Protein AF-0000000084992844 (afdb_homodimer)

Secondary structure (DSSP, 8-state):
--HHHHHHHHH--B---B-SPPPPHHHHHHHHHHHHTS--GGG---EEEEEE--HHHHHHHHHHTTT-HHHHHSSEEEEEEE-HHHHHHHHHHHIIIIIHHHHHHHHHHHHHHHHHHTT-EEEEE--S-HHHHHHHHT--TT-EEEEEEEEE-BSS--SSPPP---HHHHEEE-/--HHHHHHHHH--B---B-SPPPPHHHHHHHHHHHHTS--GGG---EEEEEE--HHHHHHHHHHTTT-HHHHHSSEEEEEEE-HHHHHHHHHHHIIIIIHHHHHHHHHHHHHHHHHHTT-EEEEE--S-HHHHHHHHT--TT-EEEEEEEEE-BSS--SSPPP---HHHHEEE-

Sequence (348 aa):
MPTRVLEVIKKRCSVRQYKEDPVPRELIEQILEAARWAPSAGNLQPWFFYVITDAGRRRCLAAAAWGQKFVGEAPVLIVVCAEPQRSAQHYGERGRSLYCIQDTAAAIQNLLLAATAYGLGTCWVGAFDENQVRHCLGIPPERRPVAIVTLGYPQSWPEKRTSRRPLDEIVKFMMPTRVLEVIKKRCSVRQYKEDPVPRELIEQILEAARWAPSAGNLQPWFFYVITDAGRRRCLAAAAWGQKFVGEAPVLIVVCAEPQRSAQHYGERGRSLYCIQDTAAAIQNLLLAATAYGLGTCWVGAFDENQVRHCLGIPPERRPVAIVTLGYPQSWPEKRTSRRPLDEIVKFM

Radius of gyration: 19.11 Å; Cα contacts (8 Å, |Δi|>4): 729; chains: 2; bounding box: 40×56×45 Å

Nearest PDB structures (foldseek):
  3m5k-assembly1_B  TM=9.133E-01  e=1.197E-15  Parabacteroides distasonis ATCC 8503
  5hei-assembly3_E  TM=9.098E-01  e=6.129E-14  Priestia megaterium
  8uc3-assembly1_B  TM=8.909E-01  e=3.181E-14  Streptomyces noursei ATCC 11455
  3e10-assembly1_A  TM=8.702E-01  e=4.038E-14  Clostridium acetobutylicum
  3of4-assembly2_C-2  TM=8.817E-01  e=6.272E-13  Idiomarina loihiensis

Structure (mmCIF, N/CA/C/O backbone):
data_AF-0000000084992844-model_v1
#
loop_
_entity.id
_entity.type
_entity.pdbx_description
1 polymer Nitroreductase
#
loop_
_atom_site.group_PDB
_atom_site.id
_atom_site.type_symbol
_atom_site.label_atom_id
_atom_site.label_alt_id
_atom_site.label_comp_id
_atom_site.label_asym_id
_atom_site.label_entity_id
_atom_site.label_seq_id
_atom_site.pdbx_PDB_ins_code
_atom_site.Cartn_x
_atom_site.Cartn_y
_atom_site.Cartn_z
_atom_site.occupancy
_atom_site.B_iso_or_equiv
_atom_site.auth_seq_id
_atom_site.auth_comp_id
_atom_site.auth_asym_id
_atom_site.auth_atom_id
_atom_site.pdbx_PDB_model_num
ATOM 1 N N . MET A 1 1 ? -1.015 17.75 -16.156 1 42.25 1 MET A N 1
ATOM 2 C CA . MET A 1 1 ? -1.838 17.156 -15.109 1 42.25 1 MET A CA 1
ATOM 3 C C . MET A 1 1 ? -1.416 15.719 -14.844 1 42.25 1 MET A C 1
ATOM 5 O O . MET A 1 1 ? -1.016 15 -15.766 1 42.25 1 MET A O 1
ATOM 9 N N . PRO A 1 2 ? -0.872 15.336 -13.656 1 55.25 2 PRO A N 1
ATOM 10 C CA . PRO A 1 2 ? -0.318 14.016 -13.336 1 55.25 2 PRO A CA 1
ATOM 11 C C . PRO A 1 2 ? -1.273 12.875 -13.68 1 55.25 2 PRO A C 1
ATOM 13 O O . PRO A 1 2 ? -1.348 11.883 -12.945 1 55.25 2 PRO A O 1
ATOM 16 N N . THR A 1 3 ? -1.829 13.141 -14.773 1 62.09 3 THR A N 1
ATOM 17 C CA . THR A 1 3 ? -3.049 12.531 -15.289 1 62.09 3 THR A CA 1
ATOM 18 C C . THR A 1 3 ? -2.893 11.016 -15.398 1 62.09 3 THR A C 1
ATOM 20 O O . THR A 1 3 ? -3.785 10.266 -14.992 1 62.09 3 THR A O 1
ATOM 23 N N . ARG A 1 4 ? -1.638 10.57 -15.562 1 84.62 4 ARG A N 1
ATOM 24 C CA . ARG A 1 4 ? -1.615 9.148 -15.922 1 84.62 4 ARG A CA 1
ATOM 25 C C . ARG A 1 4 ? -1.637 8.273 -14.672 1 84.62 4 ARG A C 1
ATOM 27 O O . ARG A 1 4 ? -2.344 7.262 -14.633 1 84.62 4 ARG A O 1
ATOM 34 N N . VAL A 1 5 ? -1.063 8.805 -13.594 1 92.69 5 VAL A N 1
ATOM 35 C CA . VAL A 1 5 ? -1.026 7.98 -12.391 1 92.69 5 VAL A CA 1
ATOM 36 C C . VAL A 1 5 ? -2.426 7.887 -11.781 1 92.69 5 VAL A C 1
ATOM 38 O O . VAL A 1 5 ? -2.877 6.801 -11.414 1 92.69 5 VAL A O 1
ATOM 41 N N . LEU A 1 6 ? -3.125 8.984 -11.789 1 93.38 6 LEU A N 1
ATOM 42 C CA . LEU A 1 6 ? -4.473 9.031 -11.234 1 93.38 6 LEU A CA 1
ATOM 43 C C . LEU A 1 6 ? -5.426 8.164 -12.047 1 93.38 6 LEU A C 1
ATOM 45 O O . LEU A 1 6 ? -6.316 7.52 -11.492 1 93.38 6 LEU A O 1
ATOM 49 N N . GLU A 1 7 ? -5.215 8.188 -13.336 1 93.88 7 GLU A N 1
ATOM 50 C CA . GLU A 1 7 ? -6.035 7.359 -14.211 1 93.88 7 GLU A CA 1
ATOM 51 C C . GLU A 1 7 ? -5.82 5.875 -13.93 1 93.88 7 GLU A C 1
ATOM 53 O O . GLU A 1 7 ? -6.773 5.094 -13.906 1 93.88 7 GLU A O 1
ATOM 58 N N . VAL A 1 8 ? -4.578 5.484 -13.703 1 96.44 8 VAL A N 1
ATOM 59 C CA . VAL A 1 8 ? -4.258 4.086 -13.438 1 96.44 8 VAL A CA 1
ATOM 60 C C . VAL A 1 8 ? -4.816 3.682 -12.07 1 96.44 8 VAL A C 1
ATOM 62 O O . VAL A 1 8 ? -5.348 2.578 -11.914 1 96.44 8 VAL A O 1
ATOM 65 N N . ILE A 1 9 ? -4.715 4.578 -11.086 1 97 9 ILE A N 1
ATOM 66 C CA . ILE A 1 9 ? -5.25 4.316 -9.75 1 97 9 ILE A CA 1
ATOM 67 C C . ILE A 1 9 ? -6.758 4.086 -9.836 1 97 9 ILE A C 1
ATOM 69 O O . ILE A 1 9 ? -7.281 3.139 -9.25 1 97 9 ILE A O 1
ATOM 73 N N . LYS A 1 10 ? -7.426 4.859 -10.586 1 94.81 10 LYS A N 1
ATOM 74 C CA . LYS A 1 10 ? -8.875 4.738 -10.695 1 94.81 10 LYS A CA 1
ATOM 75 C C . LYS A 1 10 ? -9.266 3.531 -11.547 1 94.81 10 LYS A C 1
ATOM 77 O O . LYS A 1 10 ? -10.328 2.941 -11.352 1 94.81 10 LYS A O 1
ATOM 82 N N . LYS A 1 11 ? -8.422 3.201 -12.492 1 94.88 11 LYS A N 1
ATOM 83 C CA . LYS A 1 11 ? -8.695 2.078 -13.391 1 94.88 11 LYS A CA 1
ATOM 84 C C . LYS A 1 11 ? -8.469 0.746 -12.68 1 94.88 11 LYS A C 1
ATOM 86 O O . LYS A 1 11 ? -9.148 -0.24 -12.969 1 94.88 11 LYS A O 1
ATOM 91 N N . ARG A 1 12 ? -7.488 0.695 -11.781 1 97.25 12 ARG A N 1
ATOM 92 C CA . ARG A 1 12 ? -7.176 -0.547 -11.078 1 97.25 12 ARG A CA 1
ATOM 93 C C . ARG A 1 12 ? -8.406 -1.088 -10.352 1 97.25 12 ARG A C 1
ATOM 95 O O . ARG A 1 12 ? -9.047 -0.365 -9.586 1 97.25 12 ARG A O 1
ATOM 102 N N . CYS A 1 13 ? -8.797 -2.295 -10.617 1 97.88 13 CYS A N 1
ATOM 103 C CA . CYS A 1 13 ? -9.859 -3.025 -9.945 1 97.88 13 CYS A CA 1
ATOM 104 C C . CYS A 1 13 ? -9.539 -4.512 -9.867 1 97.88 13 CYS A C 1
ATOM 106 O O . CYS A 1 13 ? -8.617 -4.988 -10.531 1 97.88 13 CYS A O 1
ATOM 108 N N . SER A 1 14 ? -10.266 -5.18 -9.023 1 98.19 14 SER A N 1
ATOM 109 C CA .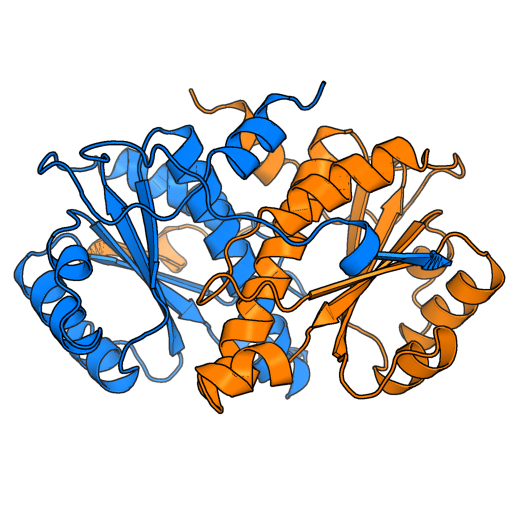 SER A 1 14 ? -10.055 -6.621 -8.914 1 98.19 14 SER A CA 1
ATOM 110 C C . SER A 1 14 ? -10.633 -7.359 -10.117 1 98.19 14 SER A C 1
ATOM 112 O O . SER A 1 14 ? -11.812 -7.195 -10.438 1 98.19 14 SER A O 1
ATOM 114 N N . VAL A 1 15 ? -9.773 -8.078 -10.797 1 98.12 15 VAL A N 1
ATOM 115 C CA . VAL A 1 15 ? -10.141 -8.93 -11.922 1 98.12 15 VAL A CA 1
ATOM 116 C C . VAL A 1 15 ? -10.102 -10.391 -11.492 1 98.12 15 VAL A C 1
ATOM 118 O O . VAL A 1 15 ? -9.125 -10.844 -10.898 1 98.12 15 VAL A O 1
ATOM 121 N N . ARG A 1 16 ? -11.148 -11.156 -11.852 1 97.75 16 ARG A N 1
ATOM 122 C CA . ARG A 1 16 ? -11.211 -12.531 -11.367 1 97.75 16 ARG A CA 1
ATOM 123 C C . ARG A 1 16 ? -11.516 -13.5 -12.508 1 97.75 16 ARG A C 1
ATOM 125 O O . ARG A 1 16 ? -11.93 -14.633 -12.273 1 97.75 16 ARG A O 1
ATOM 132 N N . GLN A 1 17 ? -11.453 -12.977 -13.695 1 98 17 GLN A N 1
ATOM 133 C CA . GLN A 1 17 ? -11.531 -13.773 -14.914 1 98 17 GLN A CA 1
ATOM 134 C C . GLN A 1 17 ? -10.383 -13.438 -15.867 1 98 17 GLN A C 1
ATOM 136 O O . GLN A 1 17 ? -10.195 -12.281 -16.234 1 98 17 GLN A O 1
ATOM 141 N N . TYR A 1 18 ? -9.68 -14.484 -16.328 1 98.25 18 TYR A N 1
ATOM 142 C CA . TYR A 1 18 ? -8.461 -14.258 -17.094 1 98.25 18 TYR A CA 1
ATOM 143 C C . TYR A 1 18 ? -8.484 -15.031 -18.406 1 98.25 18 TYR A C 1
ATOM 145 O O . TYR A 1 18 ? -9.094 -16.094 -18.5 1 98.25 18 TYR A O 1
ATOM 153 N N . LYS A 1 19 ? -7.84 -14.398 -19.375 1 97.88 19 LYS A N 1
ATOM 154 C CA . LYS A 1 19 ? -7.508 -15.156 -20.578 1 97.88 19 LYS A CA 1
ATOM 155 C C . LYS A 1 19 ? -6.449 -16.219 -20.281 1 97.88 19 LYS A C 1
ATOM 157 O O . LYS A 1 19 ? -5.742 -16.141 -19.281 1 97.88 19 LYS A O 1
ATOM 162 N N . GLU A 1 20 ? -6.305 -17.156 -21.188 1 94.94 20 GLU A N 1
ATOM 163 C CA . GLU A 1 20 ? -5.355 -18.25 -21.016 1 94.94 20 GLU A CA 1
ATOM 164 C C . GLU A 1 20 ? -3.951 -17.844 -21.438 1 94.94 20 GLU A C 1
ATOM 166 O O . GLU A 1 20 ? -2.977 -18.531 -21.125 1 94.94 20 GLU A O 1
ATOM 171 N N . ASP A 1 21 ? -3.805 -16.781 -22.062 1 96.75 21 ASP A N 1
ATOM 172 C CA . ASP A 1 21 ? -2.521 -16.328 -22.578 1 96.75 21 ASP A CA 1
ATOM 173 C C . ASP A 1 21 ? -1.481 -16.219 -21.469 1 96.75 21 ASP A C 1
ATOM 175 O O . ASP A 1 21 ? -1.757 -15.672 -20.406 1 96.75 21 ASP A O 1
ATOM 179 N N . PRO A 1 22 ? -0.332 -16.828 -21.766 1 97.25 22 PRO A N 1
ATOM 180 C CA . PRO A 1 22 ? 0.726 -16.672 -20.766 1 97.25 22 PRO A CA 1
ATOM 181 C C . PRO A 1 22 ? 1.204 -15.227 -20.641 1 97.25 22 PRO A C 1
ATOM 183 O O . PRO A 1 22 ? 1.062 -14.445 -21.578 1 97.25 22 PRO A O 1
ATOM 186 N N . VAL A 1 23 ? 1.697 -14.906 -19.516 1 98.56 23 VAL A N 1
ATOM 187 C CA . VAL A 1 23 ? 2.332 -13.609 -19.312 1 98.56 23 VAL A CA 1
ATOM 188 C C . VAL A 1 23 ? 3.846 -13.742 -19.438 1 98.56 23 VAL A C 1
ATOM 190 O O . VAL A 1 23 ? 4.465 -14.555 -18.734 1 98.56 23 VAL A O 1
ATOM 193 N N . PRO A 1 24 ? 4.484 -12.977 -20.281 1 98.25 24 PRO A N 1
ATOM 194 C CA . PRO A 1 24 ? 5.938 -13.07 -20.438 1 98.25 24 PRO A CA 1
ATOM 195 C C . PRO A 1 24 ? 6.684 -12.773 -19.125 1 98.25 24 PRO A C 1
ATOM 197 O O . PRO A 1 24 ? 6.305 -11.859 -18.391 1 98.25 24 PRO A O 1
ATOM 200 N N . ARG A 1 25 ? 7.734 -13.562 -18.906 1 98.12 25 ARG A N 1
ATOM 201 C CA . ARG A 1 25 ? 8.523 -13.398 -17.688 1 98.12 25 ARG A CA 1
ATOM 202 C C . ARG A 1 25 ? 9.062 -11.977 -17.562 1 98.12 25 ARG A C 1
ATOM 204 O O . ARG A 1 25 ? 9.078 -11.406 -16.484 1 98.12 25 ARG A O 1
ATOM 211 N N . GLU A 1 26 ? 9.523 -11.406 -18.672 1 97.81 26 GLU A N 1
ATOM 212 C CA . GLU A 1 26 ? 10.078 -10.055 -18.672 1 97.81 26 GLU A CA 1
ATOM 213 C C . GLU A 1 26 ? 9.047 -9.047 -18.172 1 97.81 26 GLU A C 1
ATOM 215 O O . GLU A 1 26 ? 9.398 -8.086 -17.469 1 97.81 26 GLU A O 1
ATOM 220 N N . LEU A 1 27 ? 7.82 -9.242 -18.594 1 97.69 27 LEU A N 1
ATOM 221 C CA . LEU A 1 27 ? 6.746 -8.359 -18.141 1 97.69 27 LEU A CA 1
ATOM 222 C C . LEU A 1 27 ? 6.5 -8.516 -16.641 1 97.69 27 LEU A C 1
ATOM 224 O O . LEU A 1 27 ? 6.312 -7.52 -15.945 1 97.69 27 LEU A O 1
ATOM 228 N N . ILE A 1 28 ? 6.531 -9.734 -16.125 1 98.75 28 ILE A N 1
ATOM 229 C CA . ILE A 1 28 ? 6.387 -9.992 -14.703 1 98.75 28 ILE A CA 1
ATOM 230 C C . ILE A 1 28 ? 7.516 -9.305 -13.938 1 98.75 28 ILE A C 1
ATOM 232 O O . ILE A 1 28 ? 7.281 -8.688 -12.898 1 98.75 28 ILE A O 1
ATOM 236 N N . GLU A 1 29 ? 8.688 -9.359 -14.469 1 98.5 29 GLU A N 1
ATOM 237 C CA . GLU A 1 29 ? 9.844 -8.742 -13.82 1 98.5 29 GLU A CA 1
ATOM 238 C C . GLU A 1 29 ? 9.711 -7.223 -13.773 1 98.5 29 GLU A C 1
ATOM 240 O O . GLU A 1 29 ? 10.117 -6.586 -12.805 1 98.5 29 GLU A O 1
ATOM 245 N N . GLN A 1 30 ? 9.188 -6.629 -14.828 1 97.31 30 GLN A N 1
ATOM 246 C CA . GLN A 1 30 ? 8.938 -5.191 -14.828 1 97.31 30 GLN A CA 1
ATOM 247 C C . GLN A 1 30 ? 7.93 -4.805 -13.75 1 97.31 30 GLN A C 1
ATOM 249 O O . GLN A 1 30 ? 8.078 -3.773 -13.094 1 97.31 30 GLN A O 1
ATOM 254 N N . ILE A 1 31 ? 6.949 -5.621 -13.57 1 98.44 31 ILE A N 1
ATOM 255 C CA . ILE A 1 31 ? 5.926 -5.387 -12.555 1 98.44 31 ILE A CA 1
ATOM 256 C C . ILE A 1 31 ? 6.543 -5.512 -11.164 1 98.44 31 ILE A C 1
ATOM 258 O O . ILE A 1 31 ? 6.281 -4.688 -10.281 1 98.44 31 ILE A O 1
ATOM 262 N N . LEU A 1 32 ? 7.422 -6.5 -10.977 1 98.81 32 LEU A N 1
ATOM 263 C CA . LEU A 1 32 ? 8.086 -6.703 -9.695 1 98.81 32 LEU A CA 1
ATOM 264 C C . LEU A 1 32 ? 9.109 -5.598 -9.43 1 98.81 32 LEU A C 1
ATOM 266 O O . LEU A 1 32 ? 9.367 -5.254 -8.281 1 98.81 32 LEU A O 1
ATOM 270 N N . GLU A 1 33 ? 9.672 -5.043 -10.5 1 98.25 33 GLU A N 1
ATOM 271 C CA . GLU A 1 33 ? 10.523 -3.869 -10.359 1 98.25 33 GLU A CA 1
ATOM 272 C C . GLU A 1 33 ? 9.766 -2.709 -9.719 1 98.25 33 GLU A C 1
ATOM 274 O O . GLU A 1 33 ? 10.289 -2.021 -8.844 1 98.25 33 GLU A O 1
ATOM 279 N N . ALA A 1 34 ? 8.57 -2.512 -10.141 1 98.31 34 ALA A N 1
ATOM 280 C CA . ALA A 1 34 ? 7.73 -1.479 -9.539 1 98.31 34 ALA A CA 1
ATOM 281 C C . ALA A 1 34 ? 7.484 -1.769 -8.062 1 98.31 34 ALA A C 1
ATOM 283 O O . ALA A 1 34 ? 7.543 -0.863 -7.223 1 98.31 34 ALA A O 1
ATOM 284 N N . ALA A 1 35 ? 7.242 -3.027 -7.715 1 98.88 35 ALA A N 1
ATOM 285 C CA . ALA A 1 35 ? 6.988 -3.426 -6.332 1 98.88 35 ALA A CA 1
ATOM 286 C C . ALA A 1 35 ? 8.188 -3.109 -5.441 1 98.88 35 ALA A C 1
ATOM 288 O O . ALA A 1 35 ? 8.023 -2.58 -4.34 1 98.88 35 ALA A O 1
ATOM 289 N N . ARG A 1 36 ? 9.367 -3.381 -5.91 1 98.19 36 ARG A N 1
ATOM 290 C CA . ARG A 1 36 ? 10.539 -3.299 -5.043 1 98.19 36 ARG A CA 1
ATOM 291 C C . ARG A 1 36 ? 10.914 -1.846 -4.77 1 98.19 36 ARG A C 1
ATOM 293 O O . ARG A 1 36 ? 11.719 -1.565 -3.883 1 98.19 36 ARG A O 1
ATOM 300 N N . TRP A 1 37 ? 10.32 -0.876 -5.527 1 98.38 37 TRP A N 1
ATOM 301 C CA . TRP A 1 37 ? 10.609 0.541 -5.324 1 98.38 37 TRP A CA 1
ATOM 302 C C . TRP A 1 37 ? 9.656 1.148 -4.301 1 98.38 37 TRP A C 1
ATOM 304 O O . TRP A 1 37 ? 9.656 2.361 -4.082 1 98.38 37 TRP A O 1
ATOM 314 N N . ALA A 1 38 ? 8.852 0.316 -3.65 1 98.81 38 ALA A N 1
ATOM 315 C CA . ALA A 1 38 ? 7.977 0.798 -2.582 1 98.81 38 ALA A CA 1
ATOM 316 C C . ALA A 1 38 ? 8.789 1.354 -1.419 1 98.81 38 ALA A C 1
ATOM 318 O O . ALA A 1 38 ? 9.945 0.963 -1.216 1 98.81 38 ALA A O 1
ATOM 319 N N . PRO A 1 39 ? 8.242 2.35 -0.696 1 98.75 39 PRO A N 1
ATOM 320 C CA . PRO A 1 39 ? 8.883 2.754 0.555 1 98.75 39 PRO A CA 1
ATOM 321 C C . PRO A 1 39 ? 8.898 1.641 1.6 1 98.75 39 PRO A C 1
ATOM 323 O O . PRO A 1 39 ? 8.055 0.745 1.565 1 98.75 39 PRO A O 1
ATOM 326 N N . SER A 1 40 ? 9.859 1.677 2.43 1 98.81 40 SER A N 1
ATOM 327 C CA . SER A 1 40 ? 9.93 0.79 3.588 1 98.81 40 SER A CA 1
ATOM 328 C C . SER A 1 40 ? 10.641 1.464 4.758 1 98.81 40 SER A C 1
ATOM 330 O O . SER A 1 40 ? 11.578 2.24 4.555 1 98.81 40 SER A O 1
ATOM 332 N N . ALA A 1 41 ? 10.109 1.197 5.961 1 98.81 41 ALA A N 1
ATOM 333 C CA . ALA A 1 41 ? 10.75 1.736 7.16 1 98.81 41 ALA A CA 1
ATOM 334 C C . ALA A 1 41 ? 12.219 1.345 7.227 1 98.81 41 ALA A C 1
ATOM 336 O O . ALA A 1 41 ? 12.555 0.16 7.168 1 98.81 41 ALA A O 1
ATOM 337 N N . GLY A 1 42 ? 13.07 2.434 7.289 1 98.06 42 GLY A N 1
ATOM 338 C CA . GLY A 1 42 ? 14.5 2.17 7.375 1 98.06 42 GLY A CA 1
ATOM 339 C C . GLY A 1 42 ? 15.07 1.565 6.105 1 98.06 42 GLY A C 1
ATOM 340 O O . GLY A 1 42 ? 16.172 1.021 6.113 1 98.06 42 GLY A O 1
ATOM 341 N N . ASN A 1 43 ? 14.305 1.611 5.027 1 98.19 43 ASN A N 1
ATOM 342 C CA . ASN A 1 43 ? 14.68 0.982 3.768 1 98.19 43 ASN A CA 1
ATOM 343 C C . ASN A 1 43 ? 15.039 -0.49 3.957 1 98.19 43 ASN A C 1
ATOM 345 O O . ASN A 1 43 ? 15.945 -1.005 3.301 1 98.19 43 ASN A O 1
ATOM 349 N N . LEU A 1 44 ? 14.258 -1.162 4.832 1 98.69 44 LEU A N 1
ATOM 350 C CA . LEU A 1 44 ? 14.562 -2.549 5.168 1 98.69 44 LEU A CA 1
ATOM 351 C C . LEU A 1 44 ? 14.008 -3.5 4.113 1 98.69 44 LEU A C 1
ATOM 353 O O . LEU A 1 44 ? 14.43 -4.656 4.031 1 98.69 44 LEU A O 1
ATOM 357 N N . GLN A 1 45 ? 13.031 -3.07 3.355 1 98.81 45 GLN A N 1
ATOM 358 C CA . GLN A 1 45 ? 12.508 -3.828 2.227 1 98.81 45 GLN A CA 1
ATOM 359 C C . GLN A 1 45 ? 12.156 -5.254 2.637 1 98.81 45 GLN A C 1
ATOM 361 O O . GLN A 1 45 ? 12.633 -6.219 2.031 1 98.81 45 GLN A O 1
ATOM 366 N N . PRO A 1 46 ? 11.188 -5.336 3.674 1 98.88 46 PRO A N 1
ATOM 367 C CA . PRO A 1 46 ? 10.891 -6.641 4.277 1 98.88 46 PRO A CA 1
ATOM 368 C C . PRO A 1 46 ? 9.875 -7.445 3.475 1 98.88 46 PRO A C 1
ATOM 370 O O . PRO A 1 46 ? 8.828 -7.832 4.008 1 98.88 46 PRO A O 1
ATOM 373 N N . TRP A 1 47 ? 10.188 -7.809 2.273 1 98.94 47 TRP A N 1
ATOM 374 C CA . TRP A 1 47 ? 9.258 -8.539 1.416 1 98.94 47 TRP A CA 1
ATOM 375 C C . TRP A 1 47 ? 9.992 -9.594 0.599 1 98.94 47 TRP A C 1
ATOM 377 O O . TRP A 1 47 ? 11.211 -9.516 0.416 1 98.94 47 TRP A O 1
ATOM 387 N N . PHE A 1 48 ? 9.312 -10.602 0.209 1 98.94 48 PHE A N 1
ATOM 388 C CA . PHE A 1 48 ? 9.734 -11.641 -0.723 1 98.94 48 PHE A CA 1
ATOM 389 C C . PHE A 1 48 ? 8.57 -12.07 -1.608 1 98.94 48 PHE A C 1
ATOM 391 O O . PHE A 1 48 ? 7.43 -12.172 -1.145 1 98.94 48 PHE A O 1
ATOM 398 N N . PHE A 1 49 ? 8.859 -12.328 -2.916 1 99 49 PHE A N 1
ATOM 399 C CA . PHE A 1 49 ? 7.824 -12.656 -3.889 1 99 49 PHE A CA 1
ATOM 400 C C . PHE A 1 49 ? 8.062 -14.039 -4.484 1 99 49 PHE A C 1
ATOM 402 O O . PHE A 1 49 ? 9.109 -14.297 -5.074 1 99 49 PHE A O 1
ATOM 409 N N . TYR A 1 50 ? 7.137 -14.922 -4.34 1 98.94 50 TYR A N 1
ATOM 410 C CA . TYR A 1 50 ? 7.109 -16.172 -5.094 1 98.94 50 TYR A CA 1
ATOM 411 C C . TYR A 1 50 ? 6.207 -16.047 -6.316 1 98.94 50 TYR A C 1
ATOM 413 O O . TYR A 1 50 ? 5.012 -15.773 -6.191 1 98.94 50 TYR A O 1
ATOM 421 N N . VAL A 1 51 ? 6.77 -16.266 -7.461 1 98.94 51 VAL A N 1
ATOM 422 C CA . VAL A 1 51 ? 6.016 -16.188 -8.711 1 98.94 51 VAL A CA 1
ATOM 423 C C . VAL A 1 51 ? 5.715 -17.594 -9.211 1 98.94 51 VAL A C 1
ATOM 425 O O . VAL A 1 51 ? 6.633 -18.359 -9.547 1 98.94 51 VAL A O 1
ATOM 428 N N . ILE A 1 52 ? 4.449 -17.938 -9.297 1 98.88 52 ILE A N 1
ATOM 429 C CA . ILE A 1 52 ? 4.047 -19.312 -9.594 1 98.88 52 ILE A CA 1
ATOM 430 C C . ILE A 1 52 ? 3.375 -19.359 -10.961 1 98.88 52 ILE A C 1
ATOM 432 O O . ILE A 1 52 ? 2.342 -18.719 -11.18 1 98.88 52 ILE A O 1
ATOM 436 N N . THR A 1 53 ? 3.928 -20.156 -11.883 1 98.12 53 THR A N 1
ATOM 437 C CA . THR A 1 53 ? 3.316 -20.391 -13.188 1 98.12 53 THR A CA 1
ATOM 438 C C . THR A 1 53 ? 3.035 -21.875 -13.383 1 98.12 53 THR A C 1
ATOM 440 O O . THR A 1 53 ? 2.291 -22.266 -14.289 1 98.12 53 THR A O 1
ATOM 443 N N . ASP A 1 54 ? 3.59 -22.672 -12.492 1 97.44 54 ASP A N 1
ATOM 444 C CA . ASP A 1 54 ? 3.373 -24.109 -12.547 1 97.44 54 ASP A CA 1
ATOM 445 C C . ASP A 1 54 ? 1.924 -24.453 -12.219 1 97.44 54 ASP A C 1
ATOM 447 O O . ASP A 1 54 ? 1.401 -24.047 -11.18 1 97.44 54 ASP A O 1
ATOM 451 N N . ALA A 1 55 ? 1.274 -25.281 -13.031 1 96.94 55 ALA A N 1
ATOM 452 C CA . ALA A 1 55 ? -0.147 -25.594 -12.891 1 96.94 55 ALA A CA 1
ATOM 453 C C . ALA A 1 55 ? -0.427 -26.328 -11.586 1 96.94 55 ALA A C 1
ATOM 455 O O . ALA A 1 55 ? -1.448 -26.078 -10.938 1 96.94 55 ALA A O 1
ATOM 456 N N 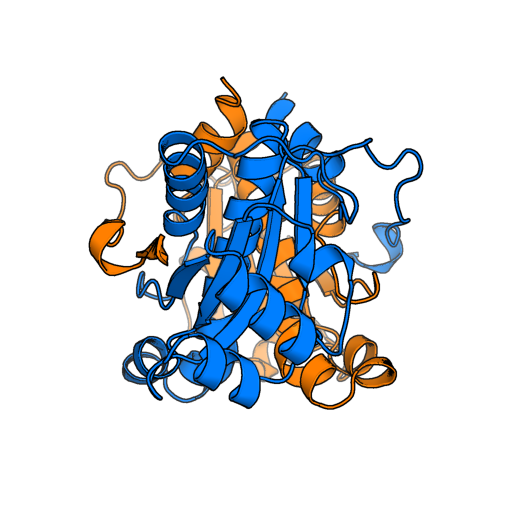. GLY A 1 56 ? 0.39 -27.266 -11.227 1 97.94 56 GLY A N 1
ATOM 457 C CA . GLY A 1 56 ? 0.203 -28 -9.984 1 97.94 56 GLY A CA 1
ATOM 458 C C . GLY A 1 56 ? 0.244 -27.125 -8.75 1 97.94 56 GLY A C 1
ATOM 459 O O . GLY A 1 56 ? -0.595 -27.266 -7.859 1 97.94 56 GLY A O 1
ATOM 460 N N . ARG A 1 57 ? 1.203 -26.25 -8.656 1 98.44 57 ARG A N 1
ATOM 461 C CA . ARG A 1 57 ? 1.319 -25.328 -7.523 1 98.44 57 ARG A CA 1
ATOM 462 C C . ARG A 1 57 ? 0.164 -24.328 -7.504 1 98.44 57 ARG A C 1
ATOM 464 O O . ARG A 1 57 ? -0.317 -23.953 -6.434 1 98.44 57 ARG A O 1
ATOM 471 N N . ARG A 1 58 ? -0.242 -23.922 -8.664 1 98.44 58 ARG A N 1
ATOM 472 C CA . ARG A 1 58 ? -1.393 -23.016 -8.727 1 98.44 58 ARG A CA 1
ATOM 473 C C . ARG A 1 58 ? -2.641 -23.703 -8.164 1 98.44 58 ARG A C 1
ATOM 475 O O . ARG A 1 58 ? -3.422 -23.062 -7.445 1 98.44 58 ARG A O 1
ATOM 482 N N . ARG A 1 59 ? -2.848 -24.953 -8.484 1 98.25 59 ARG A N 1
ATOM 483 C CA . ARG A 1 59 ? -3.984 -25.703 -7.953 1 98.25 59 ARG A CA 1
ATOM 484 C C . ARG A 1 59 ? -3.885 -25.844 -6.438 1 98.25 59 ARG A C 1
ATOM 486 O O . ARG A 1 59 ? -4.891 -25.719 -5.73 1 98.25 59 ARG A O 1
ATOM 493 N N . CYS A 1 60 ? -2.693 -26.156 -5.977 1 98.69 60 CYS A N 1
ATOM 494 C CA . CYS A 1 60 ? -2.459 -26.25 -4.543 1 98.69 60 CYS A CA 1
ATOM 495 C C . CYS A 1 60 ? -2.809 -24.953 -3.842 1 98.69 60 CYS A C 1
ATOM 497 O O . CYS A 1 60 ? -3.465 -24.953 -2.799 1 98.69 60 CYS A O 1
ATOM 499 N N . LEU A 1 61 ? -2.424 -23.844 -4.441 1 98.88 61 LEU A N 1
ATOM 500 C CA . LEU A 1 61 ? -2.684 -22.531 -3.857 1 98.88 61 LEU A CA 1
ATOM 501 C C . LEU A 1 61 ? -4.172 -22.188 -3.904 1 98.88 61 LEU A C 1
ATOM 503 O O . LEU A 1 61 ? -4.695 -21.547 -2.998 1 98.88 61 LEU A O 1
ATOM 507 N N . ALA A 1 62 ? -4.816 -22.594 -4.996 1 98.81 62 ALA A N 1
ATOM 508 C CA . ALA A 1 62 ? -6.262 -22.406 -5.055 1 98.81 62 ALA A CA 1
ATOM 509 C C . ALA A 1 62 ? -6.961 -23.125 -3.908 1 98.81 62 ALA A C 1
ATOM 511 O O . ALA A 1 62 ? -7.887 -22.578 -3.301 1 98.81 62 ALA A O 1
ATOM 512 N N . ALA A 1 63 ? -6.547 -24.328 -3.627 1 98.75 63 ALA A N 1
ATOM 513 C CA . ALA A 1 63 ? -7.09 -25.078 -2.496 1 98.75 63 ALA A CA 1
ATOM 514 C C . ALA A 1 63 ? -6.793 -24.375 -1.177 1 98.75 63 ALA A C 1
ATOM 516 O O . ALA A 1 63 ? -7.66 -24.281 -0.305 1 98.75 63 ALA A O 1
ATOM 517 N N . ALA A 1 64 ? -5.574 -23.844 -1.045 1 98.81 64 ALA A N 1
ATOM 518 C CA . ALA A 1 64 ? -5.176 -23.109 0.155 1 98.81 64 ALA A CA 1
ATOM 519 C C . ALA A 1 64 ? -6.004 -21.844 0.324 1 98.81 64 ALA A C 1
ATOM 521 O O . ALA A 1 64 ? -6.184 -21.359 1.442 1 98.81 64 ALA A O 1
ATOM 522 N N . ALA A 1 65 ? -6.434 -21.281 -0.831 1 98.69 65 ALA A N 1
ATOM 523 C CA . ALA A 1 65 ? -7.277 -20.094 -0.825 1 98.69 65 ALA A CA 1
ATOM 524 C C . ALA A 1 65 ? -8.758 -20.469 -0.735 1 98.69 65 ALA A C 1
ATOM 526 O O . ALA A 1 65 ? -9.602 -19.844 -1.379 1 98.69 65 ALA A O 1
ATOM 527 N N . TRP A 1 66 ? -9.047 -21.516 -0.054 1 97.94 66 TRP A N 1
ATOM 528 C CA . TRP A 1 66 ? -10.391 -21.969 0.279 1 97.94 66 TRP A CA 1
ATOM 529 C C . TRP A 1 66 ? -11.172 -22.328 -0.981 1 97.94 66 TRP A C 1
ATOM 531 O O . TRP A 1 66 ? -12.375 -22.047 -1.07 1 97.94 66 TRP A O 1
ATOM 541 N N . GLY A 1 67 ? -10.5 -22.656 -2.002 1 96.81 67 GLY A N 1
ATOM 542 C CA . GLY A 1 67 ? -11.148 -23.188 -3.193 1 96.81 67 GLY A CA 1
ATOM 543 C C . GLY A 1 67 ? -11.625 -22.109 -4.141 1 96.81 67 GLY A C 1
ATOM 544 O O . GLY A 1 67 ? -12.445 -22.359 -5.023 1 96.81 67 GLY A O 1
ATOM 545 N N . GLN A 1 68 ? -11.211 -20.891 -3.959 1 97.06 68 GLN A N 1
ATOM 546 C CA . GLN A 1 68 ? -11.547 -19.844 -4.91 1 97.06 68 GLN A CA 1
ATOM 547 C C . GLN A 1 68 ? -11.039 -20.188 -6.309 1 97.06 68 GLN A C 1
ATOM 549 O O . GLN A 1 68 ? -9.836 -20.125 -6.574 1 97.06 68 GLN A O 1
ATOM 554 N N . LYS A 1 69 ? -11.898 -20.438 -7.23 1 95.62 69 LYS A N 1
ATOM 555 C CA . LYS A 1 69 ? -11.578 -21.016 -8.531 1 95.62 69 LYS A CA 1
ATOM 556 C C . LYS A 1 69 ? -10.703 -20.094 -9.359 1 95.62 69 LYS A C 1
ATOM 558 O O . LYS A 1 69 ? -9.797 -20.547 -10.062 1 95.62 69 LYS A O 1
ATOM 563 N N . PHE A 1 70 ? -11 -18.797 -9.273 1 96.25 70 PHE A N 1
ATOM 564 C CA . PHE A 1 70 ? -10.289 -17.859 -10.148 1 96.25 70 PHE A CA 1
ATOM 565 C C . PHE A 1 70 ? -8.812 -17.781 -9.781 1 96.25 70 PHE A C 1
ATOM 567 O O . PHE A 1 70 ? -7.98 -17.422 -10.609 1 96.25 70 PHE A O 1
ATOM 574 N N . VAL A 1 71 ? -8.438 -18.172 -8.477 1 98.38 71 VAL A N 1
ATOM 575 C CA . VAL A 1 71 ? -7.039 -18.188 -8.055 1 98.38 71 VAL A CA 1
ATOM 576 C C . VAL A 1 71 ? -6.277 -19.234 -8.875 1 98.38 71 VAL A C 1
ATOM 578 O O . VAL A 1 71 ? -5.18 -18.953 -9.367 1 98.38 71 VAL A O 1
ATOM 581 N N . GLY A 1 72 ? -6.883 -20.344 -9.102 1 96.5 72 GLY A N 1
ATOM 582 C CA . GLY A 1 72 ? -6.242 -21.391 -9.875 1 96.5 72 GLY A CA 1
ATOM 583 C C . GLY A 1 72 ? -6.297 -21.156 -11.367 1 96.5 72 GLY A C 1
ATOM 584 O O . GLY A 1 72 ? -5.52 -21.734 -12.133 1 96.5 72 GLY A O 1
ATOM 585 N N . GLU A 1 73 ? -7.16 -20.297 -11.844 1 96.81 73 GLU A N 1
ATOM 586 C CA . GLU A 1 73 ? -7.383 -20.031 -13.266 1 96.81 73 GLU A CA 1
ATOM 587 C C . GLU A 1 73 ? -6.465 -18.938 -13.773 1 96.81 73 GLU A C 1
ATOM 589 O O . GLU A 1 73 ? -6.238 -18.812 -14.984 1 96.81 73 GLU A O 1
ATOM 594 N N . ALA A 1 74 ? -5.977 -18.125 -12.867 1 98.38 74 ALA A N 1
ATOM 595 C CA . ALA A 1 74 ? -5.016 -17.109 -13.281 1 98.38 74 ALA A CA 1
ATOM 596 C C . ALA A 1 74 ? -3.713 -17.75 -13.758 1 98.38 74 ALA A C 1
ATOM 598 O O . ALA A 1 74 ? -3.209 -18.688 -13.141 1 98.38 74 ALA A O 1
ATOM 599 N N . PRO A 1 75 ? -3.164 -17.266 -14.875 1 98.56 75 PRO A N 1
ATOM 600 C CA . PRO A 1 75 ? -1.935 -17.875 -15.391 1 98.56 75 PRO A CA 1
ATOM 601 C C . PRO A 1 75 ? -0.733 -17.641 -14.484 1 98.56 75 PRO A C 1
ATOM 603 O O . PRO A 1 75 ? 0.252 -18.375 -14.547 1 98.56 75 PRO A O 1
ATOM 606 N N . VAL A 1 76 ? -0.706 -16.562 -13.672 1 98.88 76 VAL A N 1
ATOM 607 C CA . VAL A 1 76 ? 0.376 -16.25 -12.742 1 98.88 76 VAL A CA 1
ATOM 608 C C . VAL A 1 76 ? -0.198 -15.961 -11.359 1 98.88 76 VAL A C 1
ATOM 610 O O . VAL A 1 76 ? -1.204 -15.258 -11.234 1 98.88 76 VAL A O 1
ATOM 613 N N . LEU A 1 77 ? 0.332 -16.594 -10.352 1 98.94 77 LEU A N 1
ATOM 614 C CA . LEU A 1 77 ? 0.121 -16.188 -8.969 1 98.94 77 LEU A CA 1
ATOM 615 C C . LEU A 1 77 ? 1.399 -15.617 -8.367 1 98.94 77 LEU A C 1
ATOM 617 O O . LEU A 1 77 ? 2.492 -16.141 -8.609 1 98.94 77 LEU A O 1
ATOM 621 N N . ILE A 1 78 ? 1.28 -14.547 -7.691 1 99 78 ILE A N 1
ATOM 622 C CA . ILE A 1 78 ? 2.385 -14 -6.91 1 99 78 ILE A CA 1
ATOM 623 C C . ILE A 1 78 ? 2.045 -14.055 -5.422 1 99 78 ILE A C 1
ATOM 625 O O . ILE A 1 78 ? 1.143 -13.359 -4.957 1 99 78 ILE A O 1
ATOM 629 N N . VAL A 1 79 ? 2.693 -14.93 -4.707 1 99 79 VAL A N 1
ATOM 630 C CA . VAL A 1 79 ? 2.561 -14.969 -3.256 1 99 79 VAL A CA 1
ATOM 631 C C . VAL A 1 79 ? 3.537 -13.977 -2.621 1 99 79 VAL A C 1
ATOM 633 O O . VAL A 1 79 ? 4.75 -14.102 -2.787 1 99 79 VAL A O 1
ATOM 636 N N . VAL A 1 80 ? 2.998 -13.047 -1.938 1 99 80 VAL A N 1
ATOM 637 C CA . VAL A 1 80 ? 3.807 -12.023 -1.288 1 99 80 VAL A CA 1
ATOM 638 C C . VAL A 1 80 ? 4.02 -12.383 0.18 1 99 80 VAL A C 1
ATOM 640 O O . VAL A 1 80 ? 3.055 -12.609 0.917 1 99 80 VAL A O 1
ATOM 643 N N . CYS A 1 81 ? 5.246 -12.43 0.554 1 98.94 81 CYS A N 1
ATOM 644 C CA . CYS A 1 81 ? 5.598 -12.734 1.937 1 98.94 81 CYS A CA 1
ATOM 645 C C . CYS A 1 81 ? 6.215 -11.516 2.619 1 98.94 81 CYS A C 1
ATOM 647 O O . CYS A 1 81 ? 6.984 -10.773 2.002 1 98.94 81 CYS A O 1
ATOM 649 N N . ALA A 1 82 ? 5.805 -11.305 3.834 1 98.94 82 ALA A N 1
ATOM 650 C CA . ALA A 1 82 ? 6.488 -10.375 4.727 1 98.94 82 ALA A CA 1
ATOM 651 C C . ALA A 1 82 ? 7.633 -11.062 5.465 1 98.94 82 ALA A C 1
ATOM 653 O O . ALA A 1 82 ? 7.637 -12.281 5.617 1 98.94 82 ALA A O 1
ATOM 654 N N . GLU A 1 83 ? 8.594 -10.289 5.801 1 98.81 83 GLU A N 1
ATOM 655 C CA . GLU A 1 83 ? 9.711 -10.742 6.629 1 98.81 83 GLU A CA 1
ATOM 656 C C . GLU A 1 83 ? 9.734 -10.008 7.969 1 98.81 83 GLU A C 1
ATOM 658 O O . GLU A 1 83 ? 10.562 -9.125 8.188 1 98.81 83 GLU A O 1
ATOM 663 N N . PRO A 1 84 ? 8.906 -10.477 8.945 1 98.69 84 PRO A N 1
ATOM 664 C CA . PRO A 1 84 ? 8.68 -9.727 10.188 1 98.69 84 PRO A CA 1
ATOM 665 C C . PRO A 1 84 ? 9.961 -9.516 10.992 1 98.69 84 PRO A C 1
ATOM 667 O O . PRO A 1 84 ? 10.141 -8.461 11.602 1 98.69 84 PRO A O 1
ATOM 670 N N . GLN A 1 85 ? 10.844 -10.438 10.977 1 98.69 85 GLN A N 1
ATOM 671 C CA . GLN A 1 85 ? 12.055 -10.32 11.789 1 98.69 85 GLN A CA 1
ATOM 672 C C . GLN A 1 85 ? 12.984 -9.25 11.234 1 98.69 85 GLN A C 1
ATOM 674 O O . GLN A 1 85 ? 13.695 -8.586 11.984 1 98.69 85 GLN A O 1
ATOM 679 N N . ARG A 1 86 ? 13 -9.094 9.914 1 98.38 86 ARG A N 1
ATOM 680 C CA . ARG A 1 86 ? 13.805 -8.055 9.281 1 98.38 86 ARG A CA 1
ATOM 681 C C . ARG A 1 86 ? 13.422 -6.672 9.812 1 98.38 86 ARG A C 1
ATOM 683 O O . ARG A 1 86 ? 14.289 -5.82 10.008 1 98.38 86 ARG A O 1
ATOM 690 N N . SER A 1 87 ? 12.164 -6.418 10.086 1 98.75 87 SER A N 1
ATOM 691 C CA . SER A 1 87 ? 11.68 -5.152 10.633 1 98.75 87 SER A CA 1
ATOM 692 C C . SER A 1 87 ? 11.836 -5.105 12.148 1 98.75 87 SER A C 1
ATOM 694 O O . SER A 1 87 ? 12.234 -4.078 12.703 1 98.75 87 SER A O 1
ATOM 696 N N . ALA A 1 88 ? 11.609 -6.227 12.781 1 98.69 88 ALA A N 1
ATOM 697 C CA . ALA A 1 88 ? 11.602 -6.289 14.234 1 98.69 88 ALA A CA 1
ATOM 698 C C . ALA A 1 88 ? 13.008 -6.066 14.797 1 98.69 88 ALA A C 1
ATOM 700 O O . ALA A 1 88 ? 13.164 -5.496 15.883 1 98.69 88 ALA A O 1
ATOM 701 N N . GLN A 1 89 ? 13.961 -6.527 14.055 1 98.44 89 GLN A N 1
ATOM 702 C CA . GLN A 1 89 ? 15.344 -6.383 14.508 1 98.44 89 GLN A CA 1
ATOM 703 C C . GLN A 1 89 ? 15.695 -4.918 14.734 1 98.44 89 GLN A C 1
ATOM 705 O O . GLN A 1 89 ? 16.5 -4.598 15.609 1 98.44 89 GLN A O 1
ATOM 710 N N . HIS A 1 90 ? 15.062 -3.99 14.031 1 98.19 90 HIS A N 1
ATOM 711 C CA . HIS A 1 90 ? 15.398 -2.574 14.102 1 98.19 90 HIS A CA 1
ATOM 712 C C . HIS A 1 90 ? 14.344 -1.799 14.883 1 98.19 90 HIS A C 1
ATOM 714 O O . HIS A 1 90 ? 14.656 -0.804 15.539 1 98.19 90 HIS A O 1
ATOM 720 N N . TYR A 1 91 ? 13.07 -2.322 14.836 1 98.44 91 TYR A N 1
ATOM 721 C CA . TYR A 1 91 ? 11.992 -1.466 15.328 1 98.44 91 TYR A CA 1
ATOM 722 C C . TYR A 1 91 ? 11.125 -2.205 16.344 1 98.44 91 TYR A C 1
ATOM 724 O O . TYR A 1 91 ? 10.039 -1.742 16.688 1 98.44 91 TYR A O 1
ATOM 732 N N . GLY A 1 92 ? 11.594 -3.41 16.75 1 98.44 92 GLY A N 1
ATOM 733 C CA . GLY A 1 92 ? 10.867 -4.164 17.75 1 98.44 92 GLY A CA 1
ATOM 734 C C . GLY A 1 92 ? 9.492 -4.617 17.297 1 98.44 92 GLY A C 1
ATOM 735 O O . GLY A 1 92 ? 9.32 -5.012 16.141 1 98.44 92 GLY A O 1
ATOM 736 N N . GLU A 1 93 ? 8.57 -4.648 18.266 1 98.25 93 GLU A N 1
ATOM 737 C CA . GLU A 1 93 ? 7.238 -5.172 18 1 98.25 93 GLU A CA 1
ATOM 738 C C . GLU A 1 93 ? 6.5 -4.305 16.984 1 98.25 93 GLU A C 1
ATOM 740 O O . GLU A 1 93 ? 5.75 -4.82 16.141 1 98.25 93 GLU A O 1
ATOM 745 N N . ARG A 1 94 ? 6.672 -2.994 17.047 1 98.25 94 ARG A N 1
ATOM 746 C CA . ARG A 1 94 ? 6.035 -2.109 16.078 1 98.25 94 ARG A CA 1
ATOM 747 C C . ARG A 1 94 ? 6.516 -2.412 14.656 1 98.25 94 ARG A C 1
ATOM 749 O O . ARG A 1 94 ? 5.723 -2.416 13.711 1 98.25 94 ARG A O 1
ATOM 756 N N . GLY A 1 95 ? 7.812 -2.678 14.562 1 98.69 95 GLY A N 1
ATOM 757 C CA . GLY A 1 95 ? 8.352 -3.096 13.273 1 98.69 95 GLY A CA 1
ATOM 758 C C . GLY A 1 95 ? 7.758 -4.402 12.781 1 98.69 95 GLY A C 1
ATOM 759 O O . GLY A 1 95 ? 7.402 -4.523 11.602 1 98.69 95 GLY A O 1
ATOM 760 N N . ARG A 1 96 ? 7.602 -5.383 13.664 1 98.44 96 ARG A N 1
ATOM 761 C CA . ARG A 1 96 ? 7.125 -6.723 13.344 1 98.44 96 ARG A CA 1
ATOM 762 C C . ARG A 1 96 ? 5.676 -6.688 12.867 1 98.44 96 ARG A C 1
ATOM 764 O O . ARG A 1 96 ? 5.336 -7.297 11.852 1 98.44 96 ARG A O 1
ATOM 771 N N . SER A 1 97 ? 4.914 -5.918 13.562 1 98.19 97 SER A N 1
ATOM 772 C CA . SER A 1 97 ? 3.471 -6.082 13.414 1 98.19 97 SER A CA 1
ATOM 773 C C . SER A 1 97 ? 2.877 -4.977 12.547 1 98.19 97 SER A C 1
ATOM 775 O O . SER A 1 97 ? 1.777 -5.121 12.008 1 98.19 97 SER A O 1
ATOM 777 N N . LEU A 1 98 ? 3.602 -3.854 12.414 1 98.81 98 LEU A N 1
ATOM 778 C CA . LEU A 1 98 ? 3.01 -2.719 11.719 1 98.81 98 LEU A CA 1
ATOM 779 C C . LEU A 1 98 ? 3.844 -2.342 10.492 1 98.81 98 LEU A C 1
ATOM 781 O O . LEU A 1 98 ? 3.385 -2.479 9.359 1 98.81 98 LEU A O 1
ATOM 785 N N . TYR A 1 99 ? 5.125 -2.016 10.695 1 98.88 99 TYR A N 1
ATOM 786 C CA . TYR A 1 99 ? 5.938 -1.524 9.586 1 98.88 99 TYR A CA 1
ATOM 787 C C . TYR A 1 99 ? 6.078 -2.582 8.5 1 98.88 99 TYR A C 1
ATOM 789 O O . TYR A 1 99 ? 5.914 -2.289 7.312 1 98.88 99 TYR A O 1
ATOM 797 N N . CYS A 1 100 ? 6.324 -3.779 8.922 1 98.81 100 CYS A N 1
ATOM 798 C CA . CYS A 1 100 ? 6.555 -4.879 7.992 1 98.81 100 CYS A CA 1
ATOM 799 C C . CYS A 1 100 ? 5.348 -5.09 7.09 1 98.81 100 CYS A C 1
ATOM 801 O O . CYS A 1 100 ? 5.492 -5.254 5.879 1 98.81 100 CYS A O 1
ATOM 803 N N . ILE A 1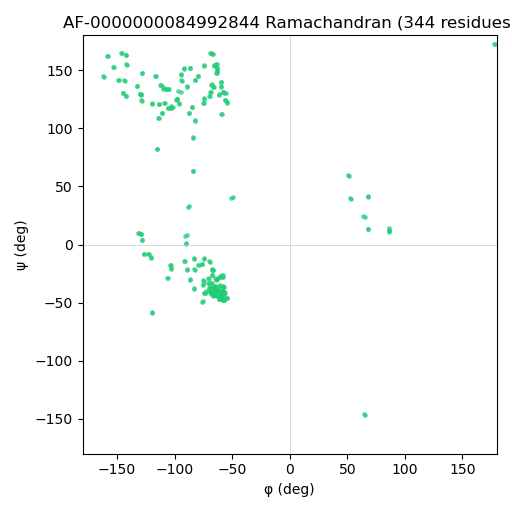 101 ? 4.176 -5.008 7.645 1 98.94 101 ILE A N 1
ATOM 804 C CA . ILE A 1 101 ? 2.93 -5.219 6.914 1 98.94 101 ILE A CA 1
ATOM 805 C C . ILE A 1 101 ? 2.643 -4.012 6.023 1 98.94 101 ILE A C 1
ATOM 807 O O . ILE A 1 101 ? 2.24 -4.164 4.867 1 98.94 101 ILE A O 1
ATOM 811 N N . GLN A 1 102 ? 2.852 -2.826 6.516 1 98.94 102 GLN A N 1
ATOM 812 C CA . GLN A 1 102 ? 2.658 -1.613 5.727 1 98.94 102 GLN A CA 1
ATOM 813 C C . GLN A 1 102 ? 3.576 -1.599 4.508 1 98.94 102 GLN A C 1
ATOM 815 O O . GLN A 1 102 ? 3.129 -1.325 3.393 1 98.94 102 GLN A O 1
ATOM 820 N N . ASP A 1 103 ? 4.836 -1.919 4.773 1 98.94 103 ASP A N 1
ATOM 821 C CA . ASP A 1 103 ? 5.836 -1.896 3.709 1 98.94 103 ASP A CA 1
ATOM 822 C C . ASP A 1 103 ? 5.488 -2.891 2.605 1 98.94 103 ASP A C 1
ATOM 824 O O . ASP A 1 103 ? 5.539 -2.555 1.421 1 98.94 103 ASP A O 1
ATOM 828 N N . THR A 1 104 ? 5.145 -4.078 3.021 1 98.94 104 THR A N 1
ATOM 829 C CA . THR A 1 104 ? 4.797 -5.121 2.061 1 98.94 104 THR A CA 1
ATOM 830 C C . THR A 1 104 ? 3.533 -4.75 1.291 1 98.94 104 THR A C 1
ATOM 832 O O . THR A 1 104 ? 3.432 -5.012 0.091 1 98.94 104 THR A O 1
ATOM 835 N N . ALA A 1 105 ? 2.59 -4.105 1.949 1 98.94 105 ALA A N 1
ATOM 836 C CA . ALA A 1 105 ? 1.353 -3.672 1.304 1 98.94 105 ALA A CA 1
ATOM 837 C C . ALA A 1 105 ? 1.62 -2.559 0.294 1 98.94 105 ALA A C 1
ATOM 839 O O . ALA A 1 105 ? 0.993 -2.51 -0.767 1 98.94 105 ALA A O 1
ATOM 840 N N . ALA A 1 106 ? 2.488 -1.646 0.623 1 98.94 106 ALA A N 1
ATOM 841 C CA . ALA A 1 106 ? 2.885 -0.615 -0.331 1 98.94 106 ALA A CA 1
ATOM 842 C C . ALA A 1 106 ? 3.498 -1.233 -1.584 1 98.94 106 ALA A C 1
ATOM 844 O O . ALA A 1 106 ? 3.229 -0.786 -2.701 1 98.94 106 ALA A O 1
ATOM 845 N N . ALA A 1 107 ? 4.305 -2.26 -1.376 1 98.94 107 ALA A N 1
ATOM 846 C CA . ALA A 1 107 ? 4.898 -2.973 -2.504 1 98.94 107 ALA A CA 1
ATOM 847 C C . ALA A 1 107 ? 3.828 -3.639 -3.359 1 98.94 107 ALA A C 1
ATOM 849 O O . ALA A 1 107 ? 3.891 -3.594 -4.59 1 98.94 107 ALA A O 1
ATOM 850 N N . ILE A 1 108 ? 2.867 -4.246 -2.715 1 99 108 ILE A N 1
ATOM 851 C CA . ILE A 1 108 ? 1.77 -4.883 -3.436 1 99 108 ILE A CA 1
ATOM 852 C C . ILE A 1 108 ? 1.007 -3.84 -4.246 1 99 108 ILE A C 1
ATOM 854 O O . ILE A 1 108 ? 0.657 -4.078 -5.402 1 99 108 ILE A O 1
ATOM 858 N N . GLN A 1 109 ? 0.758 -2.697 -3.676 1 98.94 109 GLN A N 1
ATOM 859 C CA . GLN A 1 109 ? 0.006 -1.674 -4.395 1 98.94 109 GLN A CA 1
ATOM 860 C C . GLN A 1 109 ? 0.771 -1.19 -5.625 1 98.94 109 GLN A C 1
ATOM 862 O O . GLN A 1 109 ? 0.177 -0.964 -6.68 1 98.94 109 GLN A O 1
ATOM 867 N N . ASN A 1 110 ? 2.105 -0.99 -5.477 1 98.88 110 ASN A N 1
ATOM 868 C CA . ASN A 1 110 ? 2.922 -0.698 -6.652 1 98.88 110 ASN A CA 1
ATOM 869 C C . ASN A 1 110 ? 2.754 -1.765 -7.73 1 98.88 110 ASN A C 1
ATOM 871 O O . ASN A 1 110 ? 2.6 -1.443 -8.906 1 98.88 110 ASN A O 1
ATOM 875 N N . LEU A 1 111 ? 2.812 -2.996 -7.309 1 98.88 111 LEU A N 1
ATOM 876 C CA . LEU A 1 111 ? 2.654 -4.141 -8.195 1 98.88 111 LEU A CA 1
ATOM 877 C C . LEU A 1 111 ? 1.321 -4.074 -8.938 1 98.88 111 LEU A C 1
ATOM 879 O O . LEU A 1 111 ? 1.276 -4.227 -10.156 1 98.88 111 LEU A O 1
ATOM 883 N N . LEU A 1 112 ? 0.244 -3.816 -8.234 1 98.88 112 LEU A N 1
ATOM 884 C CA . LEU A 1 112 ? -1.095 -3.754 -8.812 1 98.88 112 LEU A CA 1
ATOM 885 C C . LEU A 1 112 ? -1.194 -2.629 -9.836 1 98.88 112 LEU A C 1
ATOM 887 O O . LEU A 1 112 ? -1.749 -2.816 -10.922 1 98.88 112 LEU A O 1
ATOM 891 N N . LEU A 1 113 ? -0.672 -1.507 -9.492 1 98.5 113 LEU A N 1
ATOM 892 C CA . LEU A 1 113 ? -0.75 -0.351 -10.383 1 98.5 113 LEU A CA 1
ATOM 893 C C . LEU A 1 113 ? 0.095 -0.569 -11.633 1 98.5 113 LEU A C 1
ATOM 895 O O . LEU A 1 113 ? -0.328 -0.23 -12.734 1 98.5 113 LEU A O 1
ATOM 899 N N . ALA A 1 114 ? 1.285 -1.125 -11.453 1 98.25 114 ALA A N 1
ATOM 900 C CA . ALA A 1 114 ? 2.131 -1.436 -12.602 1 98.25 114 ALA A CA 1
ATOM 901 C C . ALA A 1 114 ? 1.444 -2.428 -13.539 1 98.25 114 ALA A C 1
ATOM 903 O O . ALA A 1 114 ? 1.432 -2.236 -14.758 1 98.25 114 ALA A O 1
ATOM 904 N N . ALA A 1 115 ? 0.858 -3.479 -12.969 1 98.5 115 ALA A N 1
ATOM 905 C CA . ALA A 1 115 ? 0.137 -4.457 -13.773 1 98.5 115 ALA A CA 1
ATOM 906 C C . ALA A 1 115 ? -0.979 -3.795 -14.578 1 98.5 115 ALA A C 1
ATOM 908 O O . ALA A 1 115 ? -1.107 -4.027 -15.781 1 98.5 115 ALA A O 1
ATOM 909 N N . THR A 1 116 ? -1.751 -2.979 -13.922 1 97.44 116 THR A N 1
ATOM 910 C CA . THR A 1 116 ? -2.842 -2.266 -14.578 1 97.44 116 THR A CA 1
ATOM 911 C C . THR A 1 116 ? -2.312 -1.401 -15.719 1 97.44 116 THR A C 1
ATOM 913 O O . THR A 1 116 ? -2.912 -1.353 -16.797 1 97.44 116 THR A O 1
ATOM 916 N N . ALA A 1 117 ? -1.201 -0.743 -15.484 1 96.94 117 ALA A N 1
ATOM 917 C CA . ALA A 1 117 ? -0.594 0.116 -16.5 1 96.94 117 ALA A CA 1
ATOM 918 C C . ALA A 1 117 ? -0.172 -0.692 -17.719 1 96.94 117 ALA A C 1
ATOM 920 O O . ALA A 1 117 ? -0.193 -0.186 -18.844 1 96.94 117 ALA A O 1
ATOM 921 N N . TYR A 1 118 ? 0.176 -1.944 -17.562 1 96.94 118 TYR A N 1
ATOM 922 C CA . TYR A 1 118 ? 0.61 -2.814 -18.641 1 96.94 118 TYR A CA 1
ATOM 923 C C . TYR A 1 118 ? -0.575 -3.543 -19.266 1 96.94 118 TYR A C 1
ATOM 925 O O . TYR A 1 118 ? -0.399 -4.379 -20.156 1 96.94 118 TYR A O 1
ATOM 933 N N . GLY A 1 119 ? -1.773 -3.266 -18.75 1 96.44 119 GLY A N 1
ATOM 934 C CA . GLY A 1 119 ? -2.98 -3.855 -19.312 1 96.44 119 GLY A CA 1
ATOM 935 C C . GLY A 1 119 ? -3.303 -5.219 -18.734 1 96.44 119 GLY A C 1
ATOM 936 O O . GLY A 1 119 ? -4.133 -5.953 -19.266 1 96.44 119 GLY A O 1
ATOM 937 N N . LEU A 1 120 ? -2.627 -5.598 -17.672 1 98.12 120 LEU A N 1
ATOM 938 C CA . LEU A 1 120 ? -2.9 -6.855 -17 1 98.12 120 LEU A CA 1
ATOM 939 C C . LEU A 1 120 ? -3.873 -6.648 -15.836 1 98.12 120 LEU A C 1
ATOM 941 O O . LEU A 1 120 ? -3.891 -5.582 -15.219 1 98.12 120 LEU A O 1
ATOM 945 N N . GLY A 1 121 ? -4.75 -7.672 -15.57 1 98.19 121 GLY A N 1
ATOM 946 C CA . GLY A 1 121 ? -5.613 -7.703 -14.398 1 98.19 121 GLY A CA 1
ATOM 947 C C . GLY A 1 121 ? -4.984 -8.422 -13.219 1 98.19 121 GLY A C 1
ATOM 948 O O . GLY A 1 121 ? -4.121 -9.281 -13.391 1 98.19 121 GLY A O 1
ATOM 949 N N . THR A 1 122 ? -5.402 -8 -12.062 1 98.81 122 THR A N 1
ATOM 950 C CA . THR A 1 122 ? -4.941 -8.609 -10.82 1 98.81 122 THR A CA 1
ATOM 951 C C . THR A 1 122 ? -6.078 -8.688 -9.805 1 98.81 122 THR A C 1
ATOM 953 O O . THR A 1 122 ? -7.113 -8.047 -9.969 1 98.81 122 THR A O 1
ATOM 956 N N . CYS A 1 123 ? -5.887 -9.492 -8.836 1 98.81 123 CYS A N 1
ATOM 957 C CA . CYS A 1 123 ? -6.715 -9.508 -7.633 1 98.81 123 CYS A CA 1
ATOM 958 C C . CYS A 1 123 ? -5.867 -9.773 -6.395 1 98.81 123 CYS A C 1
ATOM 960 O O . CYS A 1 123 ? -5.066 -10.711 -6.379 1 98.81 123 CYS A O 1
ATOM 962 N N . TRP A 1 124 ? -6 -8.914 -5.414 1 98.94 124 TRP A N 1
ATOM 963 C CA . TRP A 1 124 ? -5.379 -9.102 -4.105 1 98.94 124 TRP A CA 1
ATOM 964 C C . TRP A 1 124 ? -6.223 -10.023 -3.23 1 98.94 124 TRP A C 1
ATOM 966 O O . TRP A 1 124 ? -7.254 -9.609 -2.697 1 98.94 124 TRP A O 1
ATOM 976 N N . VAL A 1 125 ? -5.719 -11.242 -3.039 1 98.88 125 VAL A N 1
ATOM 977 C CA . VAL A 1 125 ? -6.434 -12.258 -2.275 1 98.88 125 VAL A CA 1
ATOM 978 C C . VAL A 1 125 ? -5.828 -12.383 -0.881 1 98.88 125 VAL A C 1
ATOM 980 O O . VAL A 1 125 ? -4.641 -12.68 -0.738 1 98.88 125 VAL A O 1
ATOM 983 N N . GLY A 1 126 ? -6.633 -12.117 0.114 1 98.69 126 GLY A N 1
ATOM 984 C CA . GLY A 1 126 ? -6.211 -12.266 1.497 1 98.69 126 GLY A CA 1
ATOM 985 C C . GLY A 1 126 ? -6.781 -13.5 2.166 1 98.69 126 GLY A C 1
ATOM 986 O O . GLY A 1 126 ? -6.273 -13.945 3.197 1 98.69 126 GLY A O 1
ATOM 987 N N . ALA A 1 127 ? -7.84 -14.062 1.572 1 98.31 127 ALA A N 1
ATOM 988 C CA . ALA A 1 127 ? -8.539 -15.211 2.156 1 98.31 127 ALA A CA 1
ATOM 989 C C . ALA A 1 127 ? -7.84 -16.516 1.794 1 98.31 127 ALA A C 1
ATOM 991 O O . ALA A 1 127 ? -8.133 -17.125 0.76 1 98.31 127 ALA A O 1
ATOM 992 N N . PHE A 1 128 ? -6.961 -16.938 2.631 1 98.81 128 PHE A N 1
ATOM 993 C CA . PHE A 1 128 ? -6.254 -18.203 2.449 1 98.81 128 PHE A CA 1
ATOM 994 C C . PHE A 1 128 ? -5.695 -18.703 3.773 1 98.81 128 PHE A C 1
ATOM 996 O O . PHE A 1 128 ? -5.605 -17.953 4.742 1 98.81 128 PHE A O 1
ATOM 1003 N N . ASP A 1 129 ? -5.359 -19.969 3.832 1 98.69 129 ASP A N 1
ATOM 1004 C CA . ASP A 1 129 ? -4.676 -20.609 4.961 1 98.69 129 ASP A CA 1
ATOM 1005 C C . ASP A 1 129 ? -3.162 -20.484 4.824 1 98.69 129 ASP A C 1
ATOM 1007 O O . ASP A 1 129 ? -2.561 -21.094 3.941 1 98.69 129 ASP A O 1
ATOM 1011 N N . GLU A 1 130 ? -2.553 -19.703 5.754 1 98.69 130 GLU A N 1
ATOM 1012 C CA . GLU A 1 130 ? -1.122 -19.422 5.668 1 98.69 130 GLU A CA 1
ATOM 1013 C C . GLU A 1 130 ? -0.303 -20.719 5.699 1 98.69 130 GLU A C 1
ATOM 1015 O O . GLU A 1 130 ? 0.693 -20.844 4.984 1 98.69 130 GLU A O 1
ATOM 1020 N N . ASN A 1 131 ? -0.697 -21.641 6.535 1 98.56 131 ASN A N 1
ATOM 1021 C CA . ASN A 1 131 ? 0.046 -22.891 6.652 1 98.56 131 ASN A CA 1
ATOM 1022 C C . ASN A 1 131 ? -0.018 -23.703 5.359 1 98.56 131 ASN A C 1
ATOM 1024 O O . ASN A 1 131 ? 0.977 -24.312 4.949 1 98.56 131 ASN A O 1
ATOM 1028 N N . GLN A 1 132 ? -1.141 -23.75 4.723 1 98.81 132 GLN A N 1
ATOM 1029 C CA . GLN A 1 132 ? -1.277 -24.484 3.469 1 98.81 132 GLN A CA 1
ATOM 1030 C C . GLN A 1 132 ? -0.468 -23.828 2.355 1 98.81 132 GLN A C 1
ATOM 1032 O O . GLN A 1 132 ? 0.131 -24.516 1.526 1 98.81 132 GLN A O 1
ATOM 1037 N N . VAL A 1 133 ? -0.442 -22.516 2.35 1 98.94 133 VAL A N 1
ATOM 1038 C CA . VAL A 1 133 ? 0.371 -21.797 1.368 1 98.94 133 VAL A CA 1
ATOM 1039 C C . VAL A 1 133 ? 1.846 -22.141 1.574 1 98.94 133 VAL A C 1
ATOM 1041 O O . VAL A 1 133 ? 2.566 -22.406 0.61 1 98.94 133 VAL A O 1
ATOM 1044 N N . ARG A 1 134 ? 2.291 -22.156 2.869 1 98.81 134 ARG A N 1
ATOM 1045 C CA . ARG A 1 134 ? 3.668 -22.531 3.18 1 98.81 134 ARG A CA 1
ATOM 1046 C C . ARG A 1 134 ? 3.992 -23.922 2.639 1 98.81 134 ARG A C 1
ATOM 1048 O O . ARG A 1 134 ? 5.07 -24.141 2.084 1 98.81 134 ARG A O 1
ATOM 1055 N N . HIS A 1 135 ? 3.066 -24.75 2.795 1 98.5 135 HIS A N 1
ATOM 1056 C CA . HIS A 1 135 ? 3.252 -26.125 2.344 1 98.5 135 HIS A CA 1
ATOM 1057 C C . HIS A 1 135 ? 3.35 -26.188 0.824 1 98.5 135 HIS A C 1
ATOM 1059 O O . HIS A 1 135 ? 4.234 -26.859 0.286 1 98.5 135 HIS A O 1
ATOM 1065 N N . CYS A 1 136 ? 2.516 -25.5 0.113 1 98.75 136 CYS A N 1
ATOM 1066 C CA . CYS A 1 136 ? 2.461 -25.516 -1.344 1 98.75 136 CYS A CA 1
ATOM 1067 C C . CYS A 1 136 ? 3.779 -25.047 -1.949 1 98.75 136 CYS A C 1
ATOM 1069 O O . CYS A 1 136 ? 4.18 -25.531 -3.014 1 98.75 136 CYS A O 1
ATOM 1071 N N . LEU A 1 137 ? 4.492 -24.203 -1.214 1 98.88 137 LEU A N 1
ATOM 1072 C CA . LEU A 1 1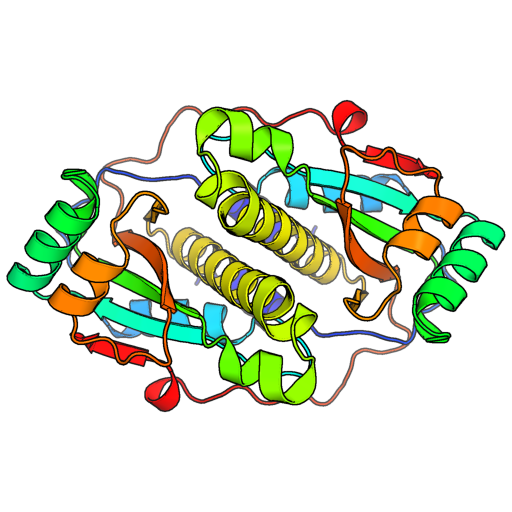37 ? 5.617 -23.531 -1.856 1 98.88 137 LEU A CA 1
ATOM 1073 C C . LEU A 1 137 ? 6.914 -23.812 -1.102 1 98.88 137 LEU A C 1
ATOM 1075 O O . LEU A 1 137 ? 7.996 -23.422 -1.555 1 98.88 137 LEU A O 1
ATOM 1079 N N . GLY A 1 138 ? 6.832 -24.438 0.054 1 98.69 138 GLY A N 1
ATOM 1080 C CA . GLY A 1 138 ? 8.016 -24.641 0.875 1 98.69 138 GLY A CA 1
ATOM 1081 C C . GLY A 1 138 ? 8.562 -23.344 1.452 1 98.69 138 GLY A C 1
ATOM 1082 O O . GLY A 1 138 ? 9.766 -23.109 1.428 1 98.69 138 GLY A O 1
ATOM 1083 N N . ILE A 1 139 ? 7.727 -22.484 1.899 1 98.75 139 ILE A N 1
ATOM 1084 C CA . ILE A 1 139 ? 8.125 -21.172 2.422 1 98.75 139 ILE A CA 1
ATOM 1085 C C . ILE A 1 139 ? 8.75 -21.344 3.807 1 98.75 139 ILE A C 1
ATOM 1087 O O . ILE A 1 139 ? 8.141 -21.953 4.695 1 98.75 139 ILE A O 1
ATOM 1091 N N . PRO A 1 140 ? 9.922 -20.859 3.986 1 98.38 140 PRO A N 1
ATOM 1092 C CA . PRO A 1 140 ? 10.578 -21 5.289 1 98.38 140 PRO A CA 1
ATOM 1093 C C . PRO A 1 140 ? 9.867 -20.203 6.391 1 98.38 140 PRO A C 1
ATOM 1095 O O . PRO A 1 140 ? 9.07 -19.312 6.102 1 98.38 140 PRO A O 1
ATOM 1098 N N . PRO A 1 141 ? 10.125 -20.469 7.668 1 97.25 141 PRO A N 1
ATOM 1099 C CA . PRO A 1 141 ? 9.406 -19.875 8.797 1 97.25 141 PRO A CA 1
ATOM 1100 C C . PRO A 1 141 ? 9.648 -18.375 8.922 1 97.25 141 PRO A C 1
ATOM 1102 O O . PRO A 1 141 ? 8.828 -17.656 9.5 1 97.25 141 PRO A O 1
ATOM 1105 N N . GLU A 1 142 ? 10.711 -17.906 8.367 1 97.69 142 GLU A N 1
ATOM 1106 C CA . GLU A 1 142 ? 11.062 -16.484 8.516 1 97.69 142 GLU A CA 1
ATOM 1107 C C . GLU A 1 142 ? 10.203 -15.609 7.621 1 97.69 142 GLU A C 1
ATOM 1109 O O . GLU A 1 142 ? 10.188 -14.383 7.781 1 97.69 142 GLU A O 1
ATOM 1114 N N . ARG A 1 143 ? 9.57 -16.25 6.656 1 98.75 143 ARG A N 1
ATOM 1115 C CA . ARG A 1 143 ? 8.688 -15.531 5.75 1 98.75 143 ARG A CA 1
ATOM 1116 C C . ARG A 1 143 ? 7.223 -15.852 6.035 1 98.75 143 ARG A C 1
ATOM 1118 O O . ARG A 1 143 ? 6.871 -17.016 6.277 1 98.75 143 ARG A O 1
ATOM 1125 N N . ARG A 1 144 ? 6.449 -14.844 6.082 1 98.88 144 ARG A N 1
ATOM 1126 C CA . ARG A 1 144 ? 5.016 -14.992 6.301 1 98.88 144 ARG A CA 1
ATOM 1127 C C . ARG A 1 144 ? 4.23 -14.633 5.043 1 98.88 144 ARG A C 1
ATOM 1129 O O . ARG A 1 144 ? 4.23 -13.477 4.617 1 98.88 144 ARG A O 1
ATOM 1136 N N . PRO A 1 145 ? 3.551 -15.633 4.414 1 98.94 145 PRO A N 1
ATOM 1137 C CA . PRO A 1 145 ? 2.658 -15.234 3.328 1 98.94 145 PRO A CA 1
ATOM 1138 C C . PRO A 1 145 ? 1.536 -14.312 3.795 1 98.94 145 PRO A C 1
ATOM 1140 O O . PRO A 1 145 ? 0.832 -14.625 4.758 1 98.94 145 PRO A O 1
ATOM 1143 N N . VAL A 1 146 ? 1.378 -13.172 3.098 1 98.94 146 VAL A N 1
ATOM 1144 C CA . VAL A 1 146 ? 0.393 -12.211 3.572 1 98.94 146 VAL A CA 1
ATOM 1145 C C . VAL A 1 146 ? -0.577 -11.859 2.445 1 98.94 146 VAL A C 1
ATOM 1147 O O . VAL A 1 146 ? -1.59 -11.195 2.674 1 98.94 146 VAL A O 1
ATOM 1150 N N . ALA A 1 147 ? -0.32 -12.297 1.222 1 98.94 147 ALA A N 1
ATOM 1151 C CA . ALA A 1 147 ? -1.203 -12.031 0.089 1 98.94 147 ALA A CA 1
ATOM 1152 C C . ALA A 1 147 ? -0.924 -13 -1.06 1 98.94 147 ALA A C 1
ATOM 1154 O O . ALA A 1 147 ? 0.214 -13.43 -1.25 1 98.94 147 ALA A O 1
ATOM 1155 N N . ILE A 1 148 ? -1.882 -13.398 -1.749 1 98.94 148 ILE A N 1
ATOM 1156 C CA . ILE A 1 148 ? -1.772 -13.969 -3.088 1 98.94 148 ILE A CA 1
ATOM 1157 C C . ILE A 1 148 ? -2.318 -12.977 -4.113 1 98.94 148 ILE A C 1
ATOM 1159 O O . ILE A 1 148 ? -3.465 -12.531 -4.008 1 98.94 148 ILE A O 1
ATOM 1163 N N . VAL A 1 149 ? -1.519 -12.602 -5.047 1 99 149 VAL A N 1
ATOM 1164 C CA . VAL A 1 149 ? -1.969 -11.742 -6.133 1 99 149 VAL A CA 1
ATOM 1165 C C . VAL A 1 149 ? -2.105 -12.555 -7.418 1 99 149 VAL A C 1
ATOM 1167 O O . VAL A 1 149 ? -1.134 -13.156 -7.883 1 99 149 VAL A O 1
ATOM 1170 N N . THR A 1 150 ? -3.32 -12.633 -7.934 1 98.94 150 THR A N 1
ATOM 1171 C CA . THR A 1 150 ? -3.51 -13.227 -9.258 1 98.94 150 THR A CA 1
ATOM 1172 C C . THR A 1 150 ? -3.156 -12.227 -10.352 1 98.94 150 THR A C 1
ATOM 1174 O O . THR A 1 150 ? -3.369 -11.023 -10.195 1 98.94 150 THR A O 1
ATOM 1177 N N . LEU A 1 151 ? -2.617 -12.719 -11.406 1 98.94 151 LEU A N 1
ATOM 1178 C CA . LEU A 1 151 ? -2.137 -11.852 -12.477 1 98.94 151 LEU A CA 1
ATOM 1179 C C . LEU A 1 151 ? -2.344 -12.5 -13.844 1 98.94 151 LEU A C 1
ATOM 1181 O O . LEU A 1 151 ? -2.006 -13.672 -14.031 1 98.94 151 LEU A O 1
ATOM 1185 N N . GLY A 1 152 ? -2.918 -11.797 -14.773 1 98.81 152 GLY A N 1
ATOM 1186 C CA . GLY A 1 152 ? -3.139 -12.242 -16.141 1 98.81 152 GLY A CA 1
ATOM 1187 C C . GLY A 1 152 ? -3.879 -11.227 -16.984 1 98.81 152 GLY A C 1
ATOM 1188 O O . GLY A 1 152 ? -4.324 -10.195 -16.484 1 98.81 152 GLY A O 1
ATOM 1189 N N . TYR A 1 153 ? -3.965 -11.531 -18.281 1 98.62 153 TYR A N 1
ATOM 1190 C CA . TYR A 1 153 ? -4.797 -10.703 -19.141 1 98.62 153 TYR A CA 1
ATOM 1191 C C . TYR A 1 153 ? -6.273 -10.906 -18.828 1 98.62 153 TYR A C 1
ATOM 1193 O O . TYR A 1 153 ? -6.762 -12.039 -18.797 1 98.62 153 TYR A O 1
ATOM 1201 N N . PRO A 1 154 ? -6.945 -9.797 -18.594 1 98.25 154 PRO A N 1
ATOM 1202 C CA . PRO A 1 154 ? -8.359 -9.953 -18.266 1 98.25 154 PRO A CA 1
ATOM 1203 C C . PRO A 1 154 ? -9.195 -10.469 -19.438 1 98.25 154 PRO A C 1
ATOM 1205 O O . PRO A 1 154 ? -8.961 -10.086 -20.578 1 98.25 154 PRO A O 1
ATOM 1208 N N . GLN A 1 155 ? -10.125 -11.406 -19.156 1 97.81 155 GLN A N 1
ATOM 1209 C CA . GLN A 1 155 ? -11.117 -11.734 -20.172 1 97.81 155 GLN A CA 1
ATOM 1210 C C . GLN A 1 155 ? -11.922 -10.5 -20.578 1 97.81 155 GLN A C 1
ATOM 1212 O O . GLN A 1 155 ? -12.203 -10.305 -21.766 1 97.81 155 GLN A O 1
ATOM 1217 N N . SER A 1 156 ? -12.297 -9.797 -19.578 1 94.25 156 SER A N 1
ATOM 1218 C CA . SER A 1 156 ? -12.906 -8.477 -19.703 1 94.25 156 SER A CA 1
ATOM 1219 C C . SER A 1 156 ? -12.641 -7.621 -18.469 1 94.25 156 SER A C 1
ATOM 1221 O O . SER A 1 156 ? -12.406 -8.148 -17.375 1 94.25 156 SER A O 1
ATOM 1223 N N . TRP A 1 157 ? -12.656 -6.34 -18.75 1 92.19 157 TRP A N 1
ATOM 1224 C CA . TRP A 1 157 ? -12.57 -5.441 -17.594 1 92.19 157 TRP A CA 1
ATOM 1225 C C . TRP A 1 157 ? -13.938 -5.254 -16.953 1 92.19 157 TRP A C 1
ATOM 1227 O O . TRP A 1 157 ? -14.953 -5.145 -17.641 1 92.19 157 TRP A O 1
ATOM 1237 N N . PRO A 1 158 ? -13.836 -5.215 -15.625 1 88.88 158 PRO A N 1
ATOM 1238 C CA . PRO A 1 158 ? -15.117 -4.949 -14.969 1 88.88 158 PRO A CA 1
ATOM 1239 C C . PRO A 1 158 ? -15.75 -3.631 -15.414 1 88.88 158 PRO A C 1
ATOM 1241 O O . PRO A 1 158 ? -15.055 -2.615 -15.523 1 88.88 158 PRO A O 1
ATOM 1244 N N . GLU A 1 159 ? -16.938 -3.719 -15.727 1 84.94 159 GLU A N 1
ATOM 1245 C CA . GLU A 1 159 ? -17.656 -2.551 -16.219 1 84.94 159 GLU A CA 1
ATOM 1246 C C . GLU A 1 159 ? -18.016 -1.594 -15.094 1 84.94 159 GLU A C 1
ATOM 1248 O O . GLU A 1 159 ? -17.859 -0.378 -15.227 1 84.94 159 GLU A O 1
ATOM 1253 N N . LYS A 1 160 ? -18.609 -2.168 -14.016 1 86.62 160 LYS A N 1
ATOM 1254 C CA . LYS A 1 160 ? -19.016 -1.363 -12.867 1 86.62 160 LYS A CA 1
ATOM 1255 C C . LYS A 1 160 ? -17.922 -1.357 -11.797 1 86.62 160 LYS A C 1
ATOM 1257 O O . LYS A 1 160 ? -17.391 -2.412 -11.43 1 86.62 160 LYS A O 1
ATOM 1262 N N . ARG A 1 161 ? -17.656 -0.14 -11.375 1 89.44 161 ARG A N 1
ATOM 1263 C CA . ARG A 1 161 ? -16.672 -0.005 -10.305 1 89.44 161 ARG A CA 1
ATOM 1264 C C . ARG A 1 161 ? -17.359 0.04 -8.938 1 89.44 161 ARG A C 1
ATOM 1266 O O . ARG A 1 161 ? -18.438 0.614 -8.797 1 89.44 161 ARG A O 1
ATOM 1273 N N . THR A 1 162 ? -16.625 -0.639 -8.039 1 91.19 162 THR A N 1
ATOM 1274 C CA . THR A 1 162 ? -17.141 -0.587 -6.676 1 91.19 162 THR A CA 1
ATOM 1275 C C . THR A 1 162 ? -17.109 0.842 -6.141 1 91.19 162 THR A C 1
ATOM 1277 O O . THR A 1 162 ? -16.25 1.639 -6.531 1 91.19 162 THR A O 1
ATOM 1280 N N . SER A 1 163 ? -18.047 1.135 -5.32 1 95.88 163 SER A N 1
ATOM 1281 C CA . SER A 1 163 ? -18.156 2.488 -4.785 1 95.88 163 SER A CA 1
ATOM 1282 C C . SER A 1 163 ? -17.078 2.76 -3.738 1 95.88 163 SER A C 1
ATOM 1284 O O . SER A 1 163 ? -16.547 1.827 -3.129 1 95.88 163 SER A O 1
ATOM 1286 N N . ARG A 1 164 ? -16.734 4.012 -3.572 1 97.88 164 ARG A N 1
ATOM 1287 C CA . ARG A 1 164 ? -15.844 4.492 -2.516 1 97.88 164 ARG A CA 1
ATOM 1288 C C . ARG A 1 164 ? -16.578 5.445 -1.579 1 97.88 164 ARG A C 1
ATOM 1290 O O . ARG A 1 164 ? -17.438 6.211 -2.016 1 97.88 164 ARG A O 1
ATOM 1297 N N . ARG A 1 165 ? -16.203 5.371 -0.295 1 98.12 165 ARG A N 1
ATOM 1298 C CA . ARG A 1 165 ? -16.75 6.352 0.638 1 98.12 165 ARG A CA 1
ATOM 1299 C C . ARG A 1 165 ? -16.375 7.77 0.228 1 98.12 165 ARG A C 1
ATOM 1301 O O . ARG A 1 165 ? -15.227 8.023 -0.169 1 98.12 165 ARG A O 1
ATOM 1308 N N . PRO A 1 166 ? -17.406 8.703 0.281 1 98.19 166 PRO A N 1
ATOM 1309 C CA . PRO A 1 166 ? -17.062 10.07 -0.109 1 98.19 166 PRO A CA 1
ATOM 1310 C C . PRO A 1 166 ? -16.031 10.703 0.813 1 98.19 166 PRO A C 1
ATOM 1312 O O . PRO A 1 166 ? -15.922 10.328 1.983 1 98.19 166 PRO A O 1
ATOM 1315 N N . LEU A 1 167 ? -15.297 11.68 0.309 1 98.25 167 LEU A N 1
ATOM 1316 C CA . LEU A 1 167 ? -14.203 12.305 1.043 1 98.25 167 LEU A CA 1
ATOM 1317 C C . LEU A 1 167 ? -14.695 12.898 2.359 1 98.25 167 LEU A C 1
ATOM 1319 O O . LEU A 1 167 ? -14 12.844 3.371 1 98.25 167 LEU A O 1
ATOM 1323 N N . ASP A 1 168 ? -15.867 13.438 2.396 1 97.88 168 ASP A N 1
ATOM 1324 C CA . ASP A 1 168 ? -16.375 14.125 3.582 1 97.88 168 ASP A CA 1
ATOM 1325 C C . ASP A 1 168 ? -16.656 13.133 4.711 1 97.88 168 ASP A C 1
ATOM 1327 O O . ASP A 1 168 ? -16.812 13.531 5.867 1 97.88 168 ASP A O 1
ATOM 1331 N N . GLU A 1 169 ? -16.719 11.789 4.379 1 98.44 169 GLU A N 1
ATOM 1332 C CA . GLU A 1 169 ? -16.922 10.766 5.398 1 98.44 169 GLU A CA 1
ATOM 1333 C C . GLU A 1 169 ? -15.586 10.25 5.938 1 98.44 169 GLU A C 1
ATOM 1335 O O . GLU A 1 169 ? -15.539 9.633 7.004 1 98.44 169 GLU A O 1
ATOM 1340 N N . ILE A 1 170 ? -14.484 10.586 5.199 1 98.81 170 ILE A N 1
ATOM 1341 C CA . ILE A 1 170 ? -13.25 9.898 5.574 1 98.81 170 ILE A CA 1
ATOM 1342 C C . ILE A 1 170 ? -12.133 10.914 5.789 1 98.81 170 ILE A C 1
ATOM 1344 O O . ILE A 1 170 ? -10.984 10.539 6.043 1 98.81 170 ILE A O 1
ATOM 1348 N N . VAL A 1 171 ? -12.438 12.195 5.699 1 98.88 171 VAL A N 1
ATOM 1349 C CA . VAL A 1 171 ? -11.406 13.227 5.824 1 98.88 171 VAL A CA 1
ATOM 1350 C C . VAL A 1 171 ? -11.883 14.312 6.789 1 98.88 171 VAL A C 1
ATOM 1352 O O . VAL A 1 171 ? -13.047 14.719 6.758 1 98.88 171 VAL A O 1
ATOM 1355 N N . LYS A 1 172 ? -11.016 14.719 7.621 1 98.81 172 LYS A N 1
ATOM 1356 C CA . LYS A 1 172 ? -11.227 15.898 8.461 1 98.81 172 LYS A CA 1
ATOM 1357 C C . LYS A 1 172 ? -10.055 16.875 8.352 1 98.81 172 LYS A C 1
ATOM 1359 O O . LYS A 1 172 ? -8.906 16.5 8.594 1 98.81 172 LYS A O 1
ATOM 1364 N N . PHE A 1 173 ? -10.344 18.125 7.984 1 98.62 173 PHE A N 1
ATOM 1365 C CA . PHE A 1 173 ? -9.336 19.172 7.934 1 98.62 173 PHE A CA 1
ATOM 1366 C C . PHE A 1 173 ? -9.227 19.891 9.273 1 98.62 173 PHE A C 1
ATOM 1368 O O . PHE A 1 173 ? -10.242 20.156 9.922 1 98.62 173 PHE A O 1
ATOM 1375 N N . MET A 1 174 ? -8.016 20.109 9.664 1 97.94 174 MET A N 1
ATOM 1376 C CA . MET A 1 174 ? -7.77 20.766 10.938 1 97.94 174 MET A CA 1
ATOM 1377 C C . MET A 1 174 ? -6.652 21.797 10.805 1 97.94 174 MET A C 1
ATOM 1379 O O . MET A 1 174 ? -5.645 21.547 10.141 1 97.94 174 MET A O 1
ATOM 1383 N N . MET B 1 1 ? 4.184 2.303 -23.641 1 41.69 1 MET B N 1
ATOM 1384 C CA . MET B 1 1 ? 4.855 1.783 -22.453 1 41.69 1 MET B CA 1
ATOM 1385 C C . MET B 1 1 ? 4.316 2.447 -21.188 1 41.69 1 MET B C 1
ATOM 1387 O O . MET B 1 1 ? 3.982 3.633 -21.203 1 41.69 1 MET B O 1
ATOM 1391 N N . PRO B 1 2 ? 3.588 1.763 -20.266 1 55.41 2 PRO B N 1
ATOM 1392 C CA . PRO B 1 2 ? 2.92 2.311 -19.078 1 55.41 2 PRO B CA 1
ATOM 1393 C C . PRO B 1 2 ? 3.836 3.201 -18.25 1 55.41 2 PRO B C 1
ATOM 1395 O O . PRO B 1 2 ? 3.777 3.17 -17.016 1 55.41 2 PRO B O 1
ATOM 1398 N N . THR B 1 3 ? 4.535 3.922 -19.016 1 62.66 3 THR B N 1
ATOM 1399 C CA . THR B 1 3 ? 5.77 4.637 -18.703 1 62.66 3 THR B CA 1
ATOM 1400 C C . THR B 1 3 ? 5.539 5.633 -17.578 1 62.66 3 THR B C 1
ATOM 1402 O O . THR B 1 3 ? 6.344 5.715 -16.641 1 62.66 3 THR B O 1
ATOM 1405 N N . ARG B 1 4 ? 4.285 6.086 -17.453 1 84.56 4 ARG B N 1
ATOM 1406 C CA . ARG B 1 4 ? 4.219 7.211 -16.531 1 84.56 4 ARG B CA 1
ATOM 1407 C C . ARG B 1 4 ? 4.066 6.73 -15.094 1 84.56 4 ARG B C 1
ATOM 1409 O O . ARG B 1 4 ? 4.707 7.262 -14.188 1 84.56 4 ARG B O 1
ATOM 1416 N N . VAL B 1 5 ? 3.42 5.562 -14.961 1 92.69 5 VAL B N 1
ATOM 1417 C CA . VAL B 1 5 ? 3.217 5.074 -13.602 1 92.69 5 VAL B CA 1
ATOM 1418 C C . VAL B 1 5 ? 4.539 4.578 -13.023 1 92.69 5 VAL B C 1
ATOM 1420 O O . VAL B 1 5 ? 4.895 4.902 -11.891 1 92.69 5 VAL B O 1
ATOM 1423 N N . LEU B 1 6 ? 5.285 3.896 -13.836 1 93.38 6 LEU B N 1
ATOM 1424 C CA . LEU B 1 6 ? 6.574 3.359 -13.406 1 93.38 6 LEU B CA 1
ATOM 1425 C C . LEU B 1 6 ? 7.555 4.484 -13.094 1 93.38 6 LEU B C 1
ATOM 1427 O O . LEU B 1 6 ? 8.352 4.375 -12.164 1 93.38 6 LEU B O 1
ATOM 1431 N N . GLU B 1 7 ? 7.477 5.516 -13.883 1 93.88 7 GLU B N 1
ATOM 1432 C CA . GLU B 1 7 ? 8.336 6.672 -13.648 1 93.88 7 GLU B CA 1
ATOM 1433 C C . GLU B 1 7 ? 8.016 7.336 -12.32 1 93.88 7 GLU B C 1
ATOM 1435 O O . GLU B 1 7 ? 8.922 7.738 -11.586 1 93.88 7 GLU B O 1
ATOM 1440 N N . VAL B 1 8 ? 6.738 7.449 -12 1 96.5 8 VAL B N 1
ATOM 1441 C CA . VAL B 1 8 ? 6.32 8.078 -10.75 1 96.5 8 VAL B CA 1
ATOM 1442 C C . VAL B 1 8 ? 6.719 7.199 -9.57 1 96.5 8 VAL B C 1
ATOM 1444 O O . VAL B 1 8 ? 7.172 7.699 -8.531 1 96.5 8 VAL B O 1
ATOM 1447 N N . ILE B 1 9 ? 6.562 5.879 -9.719 1 97.06 9 ILE B N 1
ATOM 1448 C CA . ILE B 1 9 ? 6.945 4.938 -8.672 1 97.06 9 ILE B CA 1
ATOM 1449 C C . ILE B 1 9 ? 8.438 5.062 -8.383 1 97.06 9 ILE B C 1
ATOM 1451 O O . ILE B 1 9 ? 8.852 5.125 -7.219 1 97.06 9 ILE B O 1
ATOM 1455 N N . LYS B 1 10 ? 9.219 5.172 -9.375 1 94.88 10 LYS B N 1
ATOM 1456 C CA . LYS B 1 10 ? 10.664 5.258 -9.203 1 94.88 10 LYS B CA 1
ATOM 1457 C C . LYS B 1 10 ? 11.07 6.637 -8.688 1 94.88 10 LYS B C 1
ATOM 1459 O O . LYS B 1 10 ? 12.078 6.77 -7.984 1 94.88 10 LYS B O 1
ATOM 1464 N N . LYS B 1 11 ? 10.32 7.633 -9.062 1 94.88 11 LYS B N 1
ATOM 1465 C CA . LYS B 1 11 ? 10.625 9 -8.656 1 94.88 11 LYS B CA 1
ATOM 1466 C C . LYS B 1 11 ? 10.258 9.234 -7.195 1 94.88 11 LYS B C 1
ATOM 1468 O O . LYS B 1 11 ? 10.922 10.008 -6.5 1 94.88 11 LYS B O 1
ATOM 1473 N N . ARG B 1 12 ? 9.195 8.594 -6.719 1 97.25 12 ARG B N 1
ATOM 1474 C CA . ARG B 1 12 ? 8.758 8.781 -5.34 1 97.25 12 ARG B CA 1
ATOM 1475 C C . ARG B 1 12 ? 9.875 8.461 -4.359 1 97.25 12 ARG B C 1
ATOM 1477 O O . ARG B 1 12 ? 10.484 7.387 -4.43 1 97.25 12 ARG B O 1
ATOM 1484 N N . CYS B 1 13 ? 10.227 9.367 -3.5 1 97.81 13 CYS B N 1
ATOM 1485 C CA . CYS B 1 13 ? 11.18 9.203 -2.41 1 97.81 13 CYS B CA 1
ATOM 1486 C C . CYS B 1 13 ? 10.781 10.039 -1.201 1 97.81 13 CYS B C 1
ATOM 1488 O O . CYS B 1 13 ? 9.906 10.898 -1.3 1 97.81 13 CYS B O 1
ATOM 1490 N N . SER B 1 14 ? 11.391 9.727 -0.1 1 98.19 14 SER B N 1
ATOM 1491 C CA . SER B 1 14 ? 11.086 10.5 1.097 1 98.19 14 SER B CA 1
ATOM 1492 C C . SER B 1 14 ? 11.75 11.875 1.045 1 98.19 14 SER B C 1
ATOM 1494 O O . SER B 1 14 ? 12.969 11.977 0.854 1 98.19 14 SER B O 1
ATOM 1496 N N . VAL B 1 15 ? 10.922 12.891 1.129 1 98.12 15 VAL B N 1
ATOM 1497 C CA . VAL B 1 15 ? 11.359 14.281 1.191 1 98.12 15 VAL B CA 1
ATOM 1498 C C . VAL B 1 15 ? 11.203 14.812 2.617 1 98.12 15 VAL B C 1
ATOM 1500 O O . VAL B 1 15 ? 10.148 14.641 3.236 1 98.12 15 VAL B O 1
ATOM 1503 N N . ARG B 1 16 ? 12.242 15.492 3.127 1 97.75 16 ARG B N 1
ATOM 1504 C CA . ARG B 1 16 ? 12.188 15.922 4.523 1 97.75 16 ARG B CA 1
ATOM 1505 C C . ARG B 1 16 ? 12.547 17.391 4.656 1 97.75 16 ARG B C 1
ATOM 1507 O O . ARG B 1 16 ? 12.875 17.859 5.75 1 97.75 16 ARG B O 1
ATOM 1514 N N . GLN B 1 17 ? 12.633 18.047 3.531 1 98.06 17 GLN B N 1
ATOM 1515 C CA . GLN B 1 17 ? 12.789 19.5 3.467 1 98.06 17 GLN B CA 1
ATOM 1516 C C . GLN B 1 17 ? 11.758 20.125 2.529 1 98.06 17 GLN B C 1
ATOM 1518 O O . GLN B 1 17 ? 11.656 19.734 1.363 1 98.06 17 GLN B O 1
ATOM 1523 N N . TYR B 1 18 ? 11.062 21.156 3.014 1 98.25 18 TYR B N 1
ATOM 1524 C CA . TYR B 1 18 ? 9.93 21.703 2.266 1 98.25 18 TYR B CA 1
ATOM 1525 C C . TYR B 1 18 ? 10.055 23.219 2.109 1 98.25 18 TYR B C 1
ATOM 1527 O O . TYR B 1 18 ? 10.625 23.891 2.969 1 98.25 18 TYR B O 1
ATOM 1535 N N . LYS B 1 19 ? 9.539 23.641 0.986 1 97.88 19 LYS B N 1
ATOM 1536 C CA . LYS B 1 19 ? 9.289 25.078 0.854 1 97.88 19 LYS B CA 1
ATOM 1537 C C . LYS B 1 19 ? 8.156 25.531 1.771 1 97.88 19 LYS B C 1
ATOM 1539 O O . LYS B 1 19 ? 7.363 24.703 2.238 1 97.88 19 LYS B O 1
ATOM 1544 N N . GLU B 1 20 ? 8.062 26.812 1.965 1 94.88 20 GLU B N 1
ATOM 1545 C CA . GLU B 1 20 ? 7.047 27.375 2.859 1 94.88 20 GLU B CA 1
ATOM 1546 C C . GLU B 1 20 ? 5.711 27.531 2.143 1 94.88 20 GLU B C 1
ATOM 1548 O O . GLU B 1 20 ? 4.68 27.75 2.783 1 94.88 20 GLU B O 1
ATOM 1553 N N . ASP B 1 21 ? 5.672 27.422 0.91 1 96.75 21 ASP B N 1
ATOM 1554 C CA . ASP B 1 21 ? 4.469 27.625 0.109 1 96.75 21 ASP B CA 1
ATOM 1555 C C . ASP B 1 21 ? 3.332 26.719 0.583 1 96.75 21 ASP B C 1
ATOM 1557 O O . ASP B 1 21 ? 3.527 25.531 0.798 1 96.75 21 ASP B O 1
ATOM 1561 N N . PRO B 1 22 ? 2.193 27.391 0.777 1 97.25 22 PRO B N 1
ATOM 1562 C CA . PRO B 1 22 ? 1.051 26.547 1.133 1 97.25 22 PRO B CA 1
ATOM 1563 C C . PRO B 1 22 ? 0.635 25.609 0.001 1 97.25 22 PRO B C 1
ATOM 1565 O O . PRO B 1 22 ? 0.91 25.891 -1.169 1 97.25 22 PRO B O 1
ATOM 1568 N N . VAL B 1 23 ? 0.04 24.547 0.364 1 98.5 23 VAL B N 1
ATOM 1569 C CA . VAL B 1 23 ? -0.547 23.625 -0.617 1 98.5 23 VAL B CA 1
ATOM 1570 C C . VAL B 1 23 ? -2.047 23.891 -0.731 1 98.5 23 VAL B C 1
ATOM 1572 O O . VAL B 1 23 ? -2.77 23.844 0.267 1 98.5 23 VAL B O 1
ATOM 1575 N N . PRO B 1 24 ? -2.561 24.156 -1.908 1 98.25 24 PRO B N 1
ATOM 1576 C CA . PRO B 1 24 ? -3.996 24.391 -2.062 1 98.25 24 PRO B CA 1
ATOM 1577 C C . PRO B 1 24 ? -4.848 23.203 -1.613 1 98.25 24 PRO B C 1
ATOM 1579 O O . PRO B 1 24 ? -4.496 22.062 -1.874 1 98.25 24 PRO B O 1
ATOM 1582 N N . ARG B 1 25 ? -5.953 23.547 -0.958 1 98.12 25 ARG B N 1
ATOM 1583 C CA . ARG B 1 25 ? -6.848 22.5 -0.452 1 98.12 25 A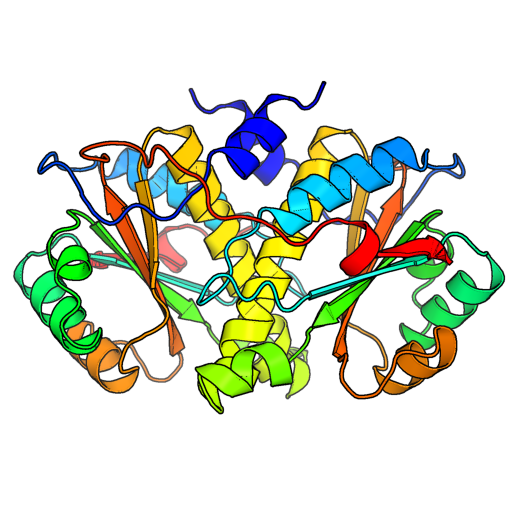RG B CA 1
ATOM 1584 C C . ARG B 1 25 ? -7.324 21.594 -1.58 1 98.12 25 ARG B C 1
ATOM 1586 O O . ARG B 1 25 ? -7.422 20.375 -1.402 1 98.12 25 ARG B O 1
ATOM 1593 N N . GLU B 1 26 ? -7.637 22.172 -2.734 1 97.81 26 GLU B N 1
ATOM 1594 C CA . GLU B 1 26 ? -8.117 21.391 -3.871 1 97.81 26 GLU B CA 1
ATOM 1595 C C . GLU B 1 26 ? -7.09 20.328 -4.289 1 97.81 26 GLU B C 1
ATOM 1597 O O . GLU B 1 26 ? -7.457 19.219 -4.684 1 97.81 26 GLU B O 1
ATOM 1602 N N . LEU B 1 27 ? -5.844 20.734 -4.25 1 97.69 27 LEU B N 1
ATOM 1603 C CA . LEU B 1 27 ? -4.77 19.797 -4.594 1 97.69 27 LEU B CA 1
ATOM 1604 C C . LEU B 1 27 ? -4.68 18.672 -3.568 1 97.69 27 LEU B C 1
ATOM 1606 O O . LEU B 1 27 ? -4.512 17.516 -3.936 1 97.69 27 LEU B O 1
ATOM 1610 N N . ILE B 1 28 ? -4.836 18.984 -2.285 1 98.75 28 ILE B N 1
ATOM 1611 C CA . ILE B 1 28 ? -4.844 17.984 -1.226 1 98.75 28 ILE B CA 1
ATOM 1612 C C . ILE B 1 28 ? -6.008 17.016 -1.438 1 98.75 28 ILE B C 1
ATOM 1614 O O . ILE B 1 28 ? -5.848 15.805 -1.303 1 98.75 28 ILE B O 1
ATOM 1618 N N . GLU B 1 29 ? -7.117 17.531 -1.835 1 98.5 29 GLU B N 1
ATOM 1619 C CA . GLU B 1 29 ? -8.297 16.703 -2.061 1 98.5 29 GLU B CA 1
ATOM 1620 C C . GLU B 1 29 ? -8.094 15.766 -3.244 1 98.5 29 GLU B C 1
ATOM 1622 O O . GLU B 1 29 ? -8.562 14.625 -3.227 1 98.5 29 GLU B O 1
ATOM 1627 N N . GLN B 1 30 ? -7.434 16.234 -4.285 1 97.38 30 GLN B N 1
ATOM 1628 C CA . GLN B 1 30 ? -7.117 15.367 -5.414 1 97.38 30 GLN B CA 1
ATOM 1629 C C . GLN B 1 30 ? -6.203 14.219 -4.984 1 97.38 30 GLN B C 1
ATOM 1631 O O . GLN B 1 30 ? -6.363 13.086 -5.445 1 97.38 30 GLN B O 1
ATOM 1636 N N . ILE B 1 31 ? -5.293 14.516 -4.125 1 98.44 31 ILE B N 1
ATOM 1637 C CA . ILE B 1 31 ? -4.367 13.508 -3.617 1 98.44 31 ILE B CA 1
ATOM 1638 C C . ILE B 1 31 ? -5.129 12.492 -2.762 1 98.44 31 ILE B C 1
ATOM 1640 O O . ILE B 1 31 ? -4.918 11.281 -2.887 1 98.44 31 ILE B O 1
ATOM 1644 N N . LEU B 1 32 ? -6.062 12.969 -1.947 1 98.81 32 LEU B N 1
ATOM 1645 C CA . LEU B 1 32 ? -6.867 12.094 -1.101 1 98.81 32 LEU B CA 1
ATOM 1646 C C . LEU B 1 32 ? -7.848 11.281 -1.938 1 98.81 32 LEU B C 1
ATOM 1648 O O . LEU B 1 32 ? -8.203 10.164 -1.567 1 98.81 32 LEU B O 1
ATOM 1652 N N . GLU B 1 33 ? -8.273 11.844 -3.068 1 98.25 33 GLU B N 1
ATOM 1653 C CA . GLU B 1 33 ? -9.078 11.078 -4.012 1 98.25 33 GLU B CA 1
ATOM 1654 C C . GLU B 1 33 ? -8.328 9.836 -4.496 1 98.25 33 GLU B C 1
ATOM 1656 O O . GLU B 1 33 ? -8.898 8.75 -4.586 1 98.25 33 GLU B O 1
ATOM 1661 N N . ALA B 1 34 ? -7.086 9.992 -4.785 1 98.31 34 ALA B N 1
ATOM 1662 C CA . ALA B 1 34 ? -6.266 8.852 -5.18 1 98.31 34 ALA B CA 1
ATOM 1663 C C . ALA B 1 34 ? -6.188 7.82 -4.055 1 98.31 34 ALA B C 1
ATOM 1665 O O . ALA B 1 34 ? -6.281 6.617 -4.301 1 98.31 34 ALA B O 1
ATOM 1666 N N . ALA B 1 35 ? -6.043 8.281 -2.82 1 98.88 35 ALA B N 1
ATOM 1667 C CA . ALA B 1 35 ? -5.949 7.391 -1.663 1 98.88 35 ALA B CA 1
ATOM 1668 C C . ALA B 1 35 ? -7.215 6.551 -1.513 1 98.88 35 ALA B C 1
ATOM 1670 O O . ALA B 1 35 ? -7.141 5.348 -1.27 1 98.88 35 ALA B O 1
ATOM 1671 N N . ARG B 1 36 ? -8.352 7.156 -1.687 1 98.25 36 ARG B N 1
ATOM 1672 C CA . ARG B 1 36 ? -9.602 6.469 -1.36 1 98.25 36 ARG B CA 1
ATOM 1673 C C . ARG B 1 36 ? -9.93 5.414 -2.406 1 98.25 36 ARG B C 1
ATOM 1675 O O . ARG B 1 36 ? -10.812 4.578 -2.193 1 98.25 36 ARG B O 1
ATOM 1682 N N . TRP B 1 37 ? -9.211 5.402 -3.562 1 98.38 37 TRP B N 1
ATOM 1683 C CA . TRP B 1 37 ? -9.445 4.414 -4.613 1 98.38 37 TRP B CA 1
ATOM 1684 C C . TRP B 1 37 ? -8.562 3.186 -4.402 1 98.38 37 TRP B C 1
ATOM 1686 O O . TRP B 1 37 ? -8.531 2.291 -5.25 1 98.38 37 TRP B O 1
ATOM 1696 N N . ALA B 1 38 ? -7.871 3.119 -3.279 1 98.81 38 ALA B N 1
ATOM 1697 C CA . ALA B 1 38 ? -7.086 1.933 -2.953 1 98.81 38 ALA B CA 1
ATOM 1698 C C . ALA B 1 38 ? -7.984 0.708 -2.795 1 98.81 38 ALA B C 1
ATOM 1700 O O . ALA B 1 38 ? -9.172 0.835 -2.477 1 98.81 38 ALA B O 1
ATOM 1701 N N . PRO B 1 39 ? -7.461 -0.492 -3.123 1 98.75 39 PRO B N 1
ATOM 1702 C CA . PRO B 1 39 ? -8.203 -1.706 -2.777 1 98.75 39 PRO B CA 1
ATOM 1703 C C . PRO B 1 39 ? -8.375 -1.887 -1.271 1 98.75 39 PRO B C 1
ATOM 1705 O O . PRO B 1 39 ? -7.57 -1.371 -0.49 1 98.75 39 PRO B O 1
ATOM 1708 N N . SER B 1 40 ? -9.406 -2.531 -0.91 1 98.81 40 SER B N 1
ATOM 1709 C CA . SER B 1 40 ? -9.633 -2.938 0.473 1 98.81 40 SER B CA 1
ATOM 1710 C C . SER B 1 40 ? -10.43 -4.238 0.546 1 98.81 40 SER B C 1
ATOM 1712 O O . SER B 1 40 ? -11.297 -4.488 -0.292 1 98.81 40 SER B O 1
ATOM 1714 N N . ALA B 1 41 ? -10.039 -5.074 1.517 1 98.75 41 ALA B N 1
ATOM 1715 C CA . ALA B 1 41 ? -10.766 -6.324 1.724 1 98.75 41 ALA B CA 1
ATOM 1716 C C . ALA B 1 41 ? -12.258 -6.062 1.93 1 98.75 41 ALA B C 1
ATOM 1718 O O . ALA B 1 41 ? -12.641 -5.297 2.814 1 98.75 41 ALA B O 1
ATOM 1719 N N . GLY B 1 42 ? -13.062 -6.719 1.016 1 98.06 42 GLY B N 1
ATOM 1720 C CA . GLY B 1 42 ? -14.5 -6.559 1.137 1 98.06 42 GLY B CA 1
ATOM 1721 C C . GLY B 1 42 ? -14.969 -5.148 0.824 1 98.06 42 GLY B C 1
ATOM 1722 O O . GLY B 1 42 ? -16.094 -4.781 1.152 1 98.06 42 GLY B O 1
ATOM 1723 N N . ASN B 1 43 ? -14.102 -4.352 0.229 1 98.19 43 ASN B N 1
ATOM 1724 C CA . ASN B 1 43 ? -14.375 -2.945 -0.043 1 98.19 43 ASN B CA 1
ATOM 1725 C C . ASN B 1 43 ? -14.828 -2.209 1.216 1 98.19 43 ASN B C 1
ATOM 1727 O O . ASN B 1 43 ? -15.688 -1.329 1.15 1 98.19 43 ASN B O 1
ATOM 1731 N N . LEU B 1 44 ? -14.164 -2.547 2.352 1 98.69 44 LEU B N 1
ATOM 1732 C CA . LEU B 1 44 ? -14.57 -1.979 3.633 1 98.69 44 LEU B CA 1
ATOM 1733 C C . LEU B 1 44 ? -13.961 -0.595 3.832 1 98.69 44 LEU B C 1
ATOM 1735 O O . LEU B 1 44 ? -14.422 0.178 4.672 1 98.69 44 LEU B O 1
ATOM 1739 N N . GLN B 1 45 ? -12.898 -0.298 3.133 1 98.81 45 GLN B N 1
ATOM 1740 C CA . GLN B 1 45 ? -12.297 1.032 3.135 1 98.81 45 GLN B CA 1
ATOM 1741 C C . GLN B 1 45 ? -12.062 1.528 4.559 1 98.81 45 GLN B C 1
ATOM 1743 O O . GLN B 1 45 ? -12.531 2.609 4.93 1 98.81 45 GLN B O 1
ATOM 1748 N N . PRO B 1 46 ? -11.203 0.697 5.328 1 98.88 46 PRO B N 1
ATOM 1749 C CA . PRO B 1 46 ? -11.031 0.963 6.758 1 98.88 46 PRO B CA 1
ATOM 1750 C C . PRO B 1 46 ? -9.984 2.033 7.043 1 98.88 46 PRO B C 1
ATOM 1752 O O . PRO B 1 46 ? -9.016 1.78 7.766 1 98.88 46 PRO B O 1
ATOM 1755 N N . TRP B 1 47 ? -10.195 3.229 6.605 1 98.94 47 TRP B N 1
ATOM 1756 C CA . TRP B 1 47 ? -9.227 4.305 6.781 1 98.94 47 TRP B CA 1
ATOM 1757 C C . TRP B 1 47 ? -9.93 5.629 7.074 1 98.94 47 TRP B C 1
ATOM 1759 O O . TRP B 1 47 ? -11.117 5.785 6.777 1 98.94 47 TRP B O 1
ATOM 1769 N N . PHE B 1 48 ? -9.258 6.508 7.715 1 98.94 48 PHE B N 1
ATOM 1770 C CA . PHE B 1 48 ? -9.641 7.891 7.965 1 98.94 48 PHE B CA 1
ATOM 1771 C C . PHE B 1 48 ? -8.414 8.805 7.91 1 98.94 48 PHE B C 1
ATOM 1773 O O . PHE B 1 48 ? -7.336 8.43 8.367 1 98.94 48 PHE B O 1
ATOM 1780 N N . PHE B 1 49 ? -8.594 10.023 7.324 1 99 49 PHE B N 1
ATOM 1781 C CA . PHE B 1 49 ? -7.48 10.945 7.121 1 99 49 PHE B CA 1
ATOM 1782 C C . PHE B 1 49 ? -7.73 12.258 7.855 1 99 49 PHE B C 1
ATOM 1784 O O . PHE B 1 49 ? -8.734 12.93 7.613 1 99 49 PHE B O 1
ATOM 1791 N N . TYR B 1 50 ? -6.867 12.633 8.742 1 98.94 50 TYR B N 1
ATOM 1792 C CA . TYR B 1 50 ? -6.828 13.977 9.305 1 98.94 50 TYR B CA 1
ATOM 1793 C C . TYR B 1 50 ? -5.805 14.844 8.578 1 98.94 50 TYR B C 1
ATOM 1795 O O . TYR B 1 50 ? -4.617 14.516 8.555 1 98.94 50 TYR B O 1
ATOM 1803 N N . VAL B 1 51 ? -6.262 15.906 8.023 1 98.94 51 VAL B N 1
ATOM 1804 C CA . VAL B 1 51 ? -5.387 16.828 7.305 1 98.94 51 VAL B CA 1
ATOM 1805 C C . VAL B 1 51 ? -5.109 18.062 8.172 1 98.94 51 VAL B C 1
ATOM 1807 O O . VAL B 1 51 ? -6.027 18.828 8.484 1 98.94 51 VAL B O 1
ATOM 1810 N N . ILE B 1 52 ? -3.863 18.266 8.516 1 98.88 52 ILE B N 1
ATOM 1811 C CA . ILE B 1 52 ? -3.502 19.297 9.484 1 98.88 52 ILE B CA 1
ATOM 1812 C C . ILE B 1 52 ? -2.701 20.391 8.797 1 98.88 52 ILE B C 1
ATOM 1814 O O . ILE B 1 52 ? -1.618 20.141 8.258 1 98.88 52 ILE B O 1
ATOM 1818 N N . THR B 1 53 ? -3.201 21.625 8.844 1 98.06 53 THR B N 1
ATOM 1819 C CA . THR B 1 53 ? -2.475 22.781 8.344 1 98.06 53 THR B CA 1
ATOM 1820 C C . THR B 1 53 ? -2.254 23.812 9.453 1 98.06 53 THR B C 1
ATOM 1822 O O . THR B 1 53 ? -1.444 24.719 9.305 1 98.06 53 THR B O 1
ATOM 1825 N N . ASP B 1 54 ? -2.926 23.578 10.539 1 97.31 54 ASP B N 1
ATOM 1826 C CA . ASP B 1 54 ? -2.777 24.469 11.688 1 97.31 54 ASP B CA 1
ATOM 1827 C C . ASP B 1 54 ? -1.388 24.328 12.312 1 97.31 54 ASP B C 1
ATOM 1829 O O . ASP B 1 54 ? -0.948 23.234 12.633 1 97.31 54 ASP B O 1
ATOM 1833 N N . ALA B 1 55 ? -0.712 25.453 12.562 1 96.81 55 ALA B N 1
ATOM 1834 C CA . ALA B 1 55 ? 0.671 25.453 13.031 1 96.81 55 ALA B CA 1
ATOM 1835 C C . ALA B 1 55 ? 0.782 24.812 14.422 1 96.81 55 ALA B C 1
ATOM 1837 O O . ALA B 1 55 ? 1.745 24.109 14.711 1 96.81 55 ALA B O 1
ATOM 1838 N N . GLY B 1 56 ? -0.114 25.141 15.305 1 97.81 56 GLY B N 1
ATOM 1839 C CA . GLY B 1 56 ? -0.088 24.578 16.641 1 97.81 56 GLY B CA 1
ATOM 1840 C C . GLY B 1 56 ? -0.205 23.062 16.656 1 97.81 56 GLY B C 1
ATOM 1841 O O . GLY B 1 56 ? 0.539 22.375 17.375 1 97.81 56 GLY B O 1
ATOM 1842 N N . ARG B 1 57 ? -1.116 22.5 15.898 1 98.38 57 ARG B N 1
ATOM 1843 C CA . ARG B 1 57 ? -1.296 21.047 15.812 1 98.38 57 ARG B CA 1
ATOM 1844 C C . ARG B 1 57 ? -0.099 20.391 15.141 1 98.38 57 ARG B C 1
ATOM 1846 O O . ARG B 1 57 ? 0.289 19.281 15.508 1 98.38 57 ARG B O 1
ATOM 1853 N N . ARG B 1 58 ? 0.431 21.047 14.18 1 98.38 58 ARG B N 1
ATOM 1854 C CA . ARG B 1 58 ? 1.627 20.516 13.539 1 98.38 58 ARG B CA 1
ATOM 1855 C C . ARG B 1 58 ? 2.777 20.406 14.531 1 98.38 58 ARG B C 1
ATOM 1857 O O . ARG B 1 58 ? 3.516 19.406 14.531 1 98.38 58 ARG B O 1
ATOM 1864 N N . ARG B 1 59 ? 2.947 21.391 15.375 1 98.19 59 ARG B N 1
ATOM 1865 C CA . ARG B 1 59 ? 3.988 21.359 16.391 1 98.19 59 ARG B CA 1
ATOM 1866 C C . ARG B 1 59 ? 3.736 20.219 17.391 1 98.19 59 ARG B C 1
ATOM 1868 O O . ARG B 1 59 ? 4.672 19.531 17.812 1 98.19 59 ARG B O 1
ATOM 1875 N N . CYS B 1 60 ? 2.49 20.094 17.797 1 98.69 60 CYS B N 1
ATOM 1876 C CA . CYS B 1 60 ? 2.113 19.016 18.703 1 98.69 60 CYS B CA 1
ATOM 1877 C C . CYS B 1 60 ? 2.459 17.656 18.094 1 98.69 60 CYS B C 1
ATOM 1879 O O . CYS B 1 60 ? 3.012 16.781 18.766 1 98.69 60 CYS B O 1
ATOM 1881 N N . LEU B 1 61 ? 2.191 17.5 16.797 1 98.88 61 LEU B N 1
ATOM 1882 C CA . LEU B 1 61 ? 2.459 16.234 16.109 1 98.88 61 LEU B CA 1
ATOM 1883 C C . LEU B 1 61 ? 3.959 16.016 15.969 1 98.88 61 LEU B C 1
ATOM 1885 O O . LEU B 1 61 ? 4.426 14.867 16.016 1 98.88 61 LEU B O 1
ATOM 1889 N N . ALA B 1 62 ? 4.684 17.094 15.719 1 98.81 62 ALA B N 1
ATOM 1890 C CA . ALA B 1 62 ? 6.137 16.953 15.672 1 98.81 62 ALA B CA 1
ATOM 1891 C C . ALA B 1 62 ? 6.688 16.422 16.984 1 98.81 62 ALA B C 1
ATOM 1893 O O . ALA B 1 62 ? 7.578 15.57 17 1 98.81 62 ALA B O 1
ATOM 1894 N N . ALA B 1 63 ? 6.191 16.938 18.078 1 98.75 63 ALA B N 1
ATOM 1895 C CA . ALA B 1 63 ? 6.582 16.438 19.391 1 98.75 63 ALA B CA 1
ATOM 1896 C C . ALA B 1 63 ? 6.195 14.969 19.578 1 98.75 63 ALA B C 1
ATOM 1898 O O . ALA B 1 63 ? 6.977 14.172 20.094 1 98.75 63 ALA B O 1
ATOM 1899 N N . ALA B 1 64 ? 4.992 14.609 19.109 1 98.81 64 ALA B N 1
ATOM 1900 C CA . ALA B 1 64 ? 4.516 13.227 19.188 1 98.81 64 ALA B CA 1
ATOM 1901 C C . ALA B 1 64 ? 5.383 12.305 18.328 1 98.81 64 ALA B C 1
ATOM 1903 O O . ALA B 1 64 ? 5.477 11.102 18.609 1 98.81 64 ALA B O 1
ATOM 1904 N N . ALA B 1 65 ? 5.957 12.875 17.25 1 98.69 65 ALA B N 1
ATOM 1905 C CA . ALA B 1 65 ? 6.852 12.125 16.375 1 98.69 65 ALA B CA 1
ATOM 1906 C C . ALA B 1 65 ? 8.289 12.195 16.859 1 98.69 65 ALA B C 1
ATOM 1908 O O . ALA B 1 65 ? 9.227 12.297 16.062 1 98.69 65 ALA B O 1
ATOM 1909 N N . TRP B 1 66 ? 8.461 12.266 18.141 1 97.88 66 TRP B N 1
ATOM 1910 C CA . TRP B 1 66 ? 9.742 12.188 18.828 1 97.88 66 TRP B CA 1
ATOM 1911 C C . TRP B 1 66 ? 10.625 13.375 18.469 1 97.88 66 TRP B C 1
ATOM 1913 O O . TRP B 1 66 ? 11.844 13.219 18.312 1 97.88 66 TRP B O 1
ATOM 1923 N N . GLY B 1 67 ? 10.055 14.43 18.062 1 96.75 67 GLY B N 1
ATOM 1924 C CA . GLY B 1 67 ? 10.789 15.672 17.859 1 96.75 67 GLY B CA 1
ATOM 1925 C C . GLY B 1 67 ? 11.414 15.766 16.484 1 96.75 67 GLY B C 1
ATOM 1926 O O . GLY B 1 67 ? 12.312 16.578 16.266 1 96.75 67 GLY B O 1
ATOM 1927 N N . GLN B 1 68 ? 11.023 14.93 15.578 1 96.94 68 GLN B N 1
ATOM 1928 C CA . GLN B 1 68 ? 11.508 15.055 14.211 1 96.94 68 GLN B CA 1
ATOM 1929 C C . GLN B 1 68 ? 11.125 16.406 13.617 1 96.94 68 GLN B C 1
ATOM 1931 O O . GLN B 1 68 ? 9.961 16.641 13.289 1 96.94 68 GLN B O 1
ATOM 1936 N N . LYS B 1 69 ? 12.062 17.266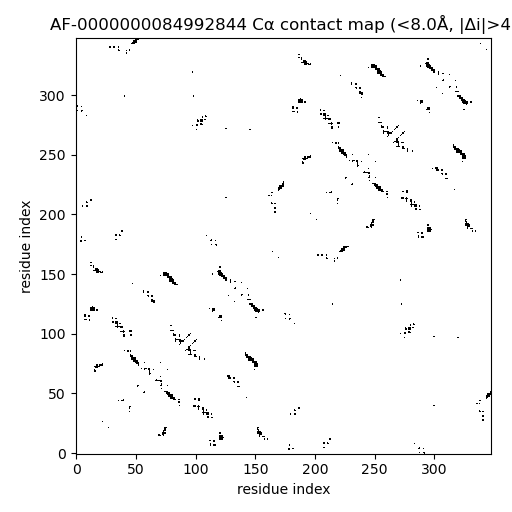 13.367 1 95.44 69 LYS B N 1
ATOM 1937 C CA . LYS B 1 69 ? 11.852 18.672 13.055 1 95.44 69 LYS B CA 1
ATOM 1938 C C . LYS B 1 69 ? 11.109 18.828 11.727 1 95.44 69 LYS B C 1
ATOM 1940 O O . LYS B 1 69 ? 10.25 19.703 11.594 1 95.44 69 LYS B O 1
ATOM 1945 N N . PHE B 1 70 ? 11.453 17.969 10.773 1 96.19 70 PHE B N 1
ATOM 1946 C CA . PHE B 1 70 ? 10.883 18.156 9.445 1 96.19 70 PHE B CA 1
ATOM 1947 C C . PHE B 1 70 ? 9.383 17.891 9.453 1 96.19 70 PHE B C 1
ATOM 1949 O O . PHE B 1 70 ? 8.656 18.375 8.586 1 96.19 70 PHE B O 1
ATOM 1956 N N . VAL B 1 71 ? 8.859 17.094 10.477 1 98.31 71 VAL B N 1
ATOM 1957 C CA . VAL B 1 71 ? 7.426 16.844 10.602 1 98.31 71 VAL B CA 1
ATOM 1958 C C . VAL B 1 71 ? 6.695 18.156 10.891 1 98.31 71 VAL B C 1
ATOM 1960 O O . VAL B 1 71 ? 5.664 18.438 10.281 1 98.31 71 VAL B O 1
ATOM 1963 N N . GLY B 1 72 ? 7.266 18.969 11.703 1 96.31 72 GLY B N 1
ATOM 1964 C CA . GLY B 1 72 ? 6.66 20.25 12.031 1 96.31 72 GLY B CA 1
ATOM 1965 C C . GLY B 1 72 ? 6.875 21.297 10.961 1 96.31 72 GLY B C 1
ATOM 1966 O O . GLY B 1 72 ? 6.148 22.297 10.906 1 96.31 72 GLY B O 1
ATOM 1967 N N . GLU B 1 73 ? 7.82 21.125 10.07 1 96.75 73 GLU B N 1
ATOM 1968 C CA . GLU B 1 73 ? 8.195 22.094 9.047 1 96.75 73 GLU B CA 1
ATOM 1969 C C . GLU B 1 73 ? 7.383 21.891 7.77 1 96.75 73 GLU B C 1
ATOM 1971 O O . GLU B 1 73 ? 7.285 22.812 6.945 1 96.75 73 GLU B O 1
ATOM 1976 N N . ALA B 1 74 ? 6.848 20.719 7.613 1 98.38 74 ALA B N 1
ATOM 1977 C CA . ALA B 1 74 ? 5.98 20.5 6.457 1 98.38 74 ALA B CA 1
ATOM 1978 C C . ALA B 1 74 ? 4.703 21.328 6.562 1 98.38 74 ALA B C 1
ATOM 1980 O O . ALA B 1 74 ? 4.094 21.406 7.633 1 98.38 74 ALA B O 1
ATOM 1981 N N . PRO B 1 75 ? 4.301 21.969 5.469 1 98.56 75 PRO B N 1
ATOM 1982 C CA . PRO B 1 75 ? 3.1 22.812 5.535 1 98.56 75 PRO B CA 1
ATOM 1983 C C . PRO B 1 75 ? 1.826 22 5.758 1 98.56 75 PRO B C 1
ATOM 1985 O O . PRO B 1 75 ? 0.819 22.531 6.223 1 98.56 75 PRO B O 1
ATOM 1988 N N . VAL B 1 76 ? 1.772 20.703 5.363 1 98.88 76 VAL B N 1
ATOM 1989 C CA . VAL B 1 76 ? 0.621 19.828 5.551 1 98.88 76 VAL B CA 1
ATOM 1990 C C . VAL B 1 76 ? 1.07 18.516 6.184 1 98.88 76 VAL B C 1
ATOM 1992 O O . VAL B 1 76 ? 2.092 17.953 5.793 1 98.88 76 VAL B O 1
ATOM 1995 N N . LEU B 1 77 ? 0.406 18.109 7.234 1 98.94 77 LEU B N 1
ATOM 1996 C CA . LEU B 1 77 ? 0.499 16.75 7.75 1 98.94 77 LEU B CA 1
ATOM 1997 C C . LEU B 1 77 ? -0.801 15.984 7.512 1 98.94 77 LEU B C 1
ATOM 1999 O O . LEU B 1 77 ? -1.89 16.531 7.68 1 98.94 77 LEU B O 1
ATOM 2003 N N . ILE B 1 78 ? -0.69 14.797 7.043 1 99 78 ILE B N 1
ATOM 2004 C CA . ILE B 1 78 ? -1.837 13.906 6.953 1 99 78 ILE B CA 1
ATOM 2005 C C . ILE B 1 78 ? -1.648 12.727 7.906 1 99 78 ILE B C 1
ATOM 2007 O O . ILE B 1 78 ? -0.766 11.891 7.703 1 99 78 ILE B O 1
ATOM 2011 N N . VAL B 1 79 ? -2.41 12.703 8.977 1 99 79 VAL B N 1
ATOM 2012 C CA . VAL B 1 79 ? -2.424 11.555 9.867 1 99 79 VAL B CA 1
ATOM 2013 C C . VAL B 1 79 ? -3.408 10.508 9.352 1 99 79 VAL B C 1
ATOM 2015 O O . VAL B 1 79 ? -4.605 10.781 9.227 1 99 79 VAL B O 1
ATOM 2018 N N . VAL B 1 80 ? -2.889 9.375 9.055 1 99 80 VAL B N 1
ATOM 2019 C CA . VAL B 1 80 ? -3.709 8.281 8.531 1 99 80 VAL B CA 1
ATOM 2020 C C . VAL B 1 80 ? -4.082 7.324 9.656 1 99 80 VAL B C 1
ATOM 2022 O O . VAL B 1 80 ? -3.205 6.816 10.367 1 99 80 VAL B O 1
ATOM 2025 N N . CYS B 1 81 ? -5.344 7.113 9.789 1 98.94 81 CYS B N 1
ATOM 2026 C CA . CYS B 1 81 ? -5.848 6.195 10.805 1 98.94 81 CYS B CA 1
ATOM 2027 C C . CYS B 1 81 ? -6.465 4.957 10.164 1 98.94 81 CYS B C 1
ATOM 2029 O O . CYS B 1 81 ? -7.129 5.055 9.133 1 98.94 81 CYS B O 1
ATOM 2031 N N . ALA B 1 82 ? -6.164 3.826 10.75 1 98.94 82 ALA B N 1
ATOM 2032 C CA . ALA B 1 82 ? -6.883 2.592 10.453 1 98.94 82 ALA B CA 1
ATOM 2033 C C . ALA B 1 82 ? -8.133 2.459 11.328 1 98.94 82 ALA B C 1
ATOM 2035 O O . ALA B 1 82 ? -8.219 3.064 12.398 1 98.94 82 ALA B O 1
ATOM 2036 N N . GLU B 1 83 ? -9.078 1.785 10.812 1 98.88 83 GLU B N 1
ATOM 2037 C CA . GLU B 1 83 ? -10.289 1.441 11.547 1 98.88 83 GLU B CA 1
ATOM 2038 C C . GLU B 1 83 ? -10.406 -0.068 11.742 1 98.88 83 GLU B C 1
ATOM 2040 O O . GLU B 1 83 ? -11.211 -0.727 11.078 1 98.88 83 GLU B O 1
ATOM 2045 N N . PRO B 1 84 ? -9.719 -0.62 12.773 1 98.69 84 PRO B N 1
ATOM 2046 C CA . PRO B 1 84 ? -9.57 -2.07 12.922 1 98.69 84 PRO B CA 1
ATOM 2047 C C . PRO B 1 84 ? -10.914 -2.783 13.094 1 98.69 84 PRO B C 1
ATOM 2049 O O . PRO B 1 84 ? -11.094 -3.893 12.578 1 98.69 84 PRO B O 1
ATOM 2052 N N . GLN B 1 85 ? -11.836 -2.184 13.75 1 98.69 85 GLN B N 1
ATOM 2053 C CA . GLN B 1 85 ? -13.109 -2.846 14 1 98.69 85 GLN B CA 1
ATOM 2054 C C . GLN B 1 85 ? -13.922 -2.984 12.719 1 98.69 85 GLN B C 1
ATOM 2056 O O . GLN B 1 85 ? -14.68 -3.947 12.555 1 98.69 85 GLN B O 1
ATOM 2061 N N . ARG B 1 86 ? -13.805 -2.016 11.828 1 98.44 86 ARG B N 1
ATOM 2062 C CA . ARG B 1 86 ? -14.492 -2.082 10.539 1 98.44 86 ARG B CA 1
ATOM 2063 C C . ARG B 1 86 ? -14.094 -3.344 9.773 1 98.44 86 ARG B C 1
ATOM 2065 O O . ARG B 1 86 ? -14.93 -3.971 9.125 1 98.44 86 ARG B O 1
ATOM 2072 N N . SER B 1 87 ? -12.852 -3.779 9.852 1 98.75 87 SER B N 1
ATOM 2073 C CA . SER B 1 87 ? -12.359 -4.992 9.203 1 98.75 87 SER B CA 1
ATOM 2074 C C . SER B 1 87 ? -12.672 -6.23 10.039 1 98.75 87 SER B C 1
ATOM 2076 O O . SER B 1 87 ? -13.078 -7.262 9.5 1 98.75 87 SER B O 1
ATOM 2078 N N . ALA B 1 88 ? -12.555 -6.078 11.336 1 98.69 88 ALA B N 1
ATOM 2079 C CA . ALA B 1 88 ? -12.703 -7.215 12.242 1 98.69 88 ALA B CA 1
ATOM 2080 C C . ALA B 1 88 ? -14.141 -7.727 12.25 1 98.69 88 ALA B C 1
ATOM 2082 O O . ALA B 1 88 ? -14.383 -8.922 12.406 1 98.69 88 ALA B O 1
ATOM 2083 N N . GLN B 1 89 ? -15.047 -6.805 12.086 1 98.5 89 GLN B N 1
ATOM 2084 C CA . GLN B 1 89 ? -16.453 -7.18 12.102 1 98.5 89 GLN B CA 1
ATOM 2085 C C . GLN B 1 89 ? -16.766 -8.211 11.023 1 98.5 89 GLN B C 1
ATOM 2087 O O . GLN B 1 89 ? -17.641 -9.062 11.195 1 98.5 89 GLN B O 1
ATOM 2092 N N . HIS B 1 90 ? -16.016 -8.227 9.922 1 98.19 90 HIS B N 1
ATOM 2093 C CA . HIS B 1 90 ? -16.281 -9.109 8.789 1 98.19 90 HIS B CA 1
ATOM 2094 C C . HIS B 1 90 ? -15.281 -10.258 8.727 1 98.19 90 HIS B C 1
ATOM 2096 O O . HIS B 1 90 ? -15.609 -11.359 8.289 1 98.19 90 HIS B O 1
ATOM 2102 N N . TYR B 1 91 ? -14.031 -9.969 9.25 1 98.44 91 TYR B N 1
ATOM 2103 C CA . TYR B 1 91 ? -12.977 -10.93 8.953 1 98.44 91 TYR B CA 1
ATOM 2104 C C . TYR B 1 91 ? -12.242 -11.352 10.219 1 98.44 91 TYR B C 1
ATOM 2106 O O . TYR B 1 91 ? -11.18 -11.969 10.156 1 98.44 91 TYR B O 1
ATOM 2114 N N . GLY B 1 92 ? -12.797 -10.938 11.391 1 98.44 92 GLY B N 1
ATOM 2115 C CA . GLY B 1 92 ? -12.211 -11.344 12.656 1 98.44 92 GLY B CA 1
ATOM 2116 C C . GLY B 1 92 ? -10.82 -10.781 12.883 1 98.44 92 GLY B C 1
ATOM 2117 O O . GLY B 1 92 ? -10.547 -9.625 12.531 1 98.44 92 GLY B O 1
ATOM 2118 N N . GLU B 1 93 ? -10.016 -11.586 13.562 1 98.25 93 GLU B N 1
ATOM 2119 C CA . GLU B 1 93 ? -8.688 -11.133 13.961 1 98.25 93 GLU B CA 1
ATOM 2120 C C . GLU B 1 93 ? -7.801 -10.875 12.742 1 98.25 93 GLU B C 1
ATOM 2122 O O . GLU B 1 93 ? -7 -9.938 12.742 1 98.25 93 GLU B O 1
ATOM 2127 N N . ARG B 1 94 ? -7.914 -11.688 11.711 1 98.25 94 ARG B N 1
ATOM 2128 C CA . ARG B 1 94 ? -7.137 -11.469 10.492 1 98.25 94 ARG B CA 1
ATOM 2129 C C . ARG B 1 94 ? -7.488 -10.125 9.859 1 98.25 94 ARG B C 1
ATOM 2131 O O . ARG B 1 94 ? -6.602 -9.406 9.391 1 98.25 94 ARG B O 1
ATOM 2138 N N . GLY B 1 95 ? -8.781 -9.82 9.883 1 98.69 95 GLY B N 1
ATOM 2139 C CA . GLY B 1 95 ? -9.211 -8.516 9.406 1 98.69 95 GLY B CA 1
ATOM 2140 C C . GLY B 1 95 ? -8.641 -7.367 10.219 1 98.69 95 GLY B C 1
ATOM 2141 O O . GLY B 1 95 ? -8.172 -6.375 9.664 1 98.69 95 GLY B O 1
ATOM 2142 N N . ARG B 1 96 ? -8.625 -7.508 11.547 1 98.44 96 ARG B N 1
ATOM 2143 C CA . ARG B 1 96 ? -8.195 -6.477 12.484 1 98.44 96 ARG B CA 1
ATOM 2144 C C . ARG B 1 96 ? -6.703 -6.184 12.328 1 98.44 96 ARG B C 1
ATOM 2146 O O . ARG B 1 96 ? -6.301 -5.023 12.25 1 98.44 96 ARG B O 1
ATOM 2153 N N . SER B 1 97 ? -5.977 -7.242 12.203 1 98.19 97 SER B N 1
ATOM 2154 C CA . SER B 1 97 ? -4.539 -7.098 12.391 1 98.19 97 SER B CA 1
ATOM 2155 C C . SER B 1 97 ? -3.803 -7.086 11.055 1 98.19 97 SER B C 1
ATOM 2157 O O . SER B 1 97 ? -2.668 -6.613 10.969 1 98.19 97 SER B O 1
ATOM 2159 N N . LEU B 1 98 ? -4.445 -7.617 10.008 1 98.81 98 LEU B N 1
ATOM 2160 C CA . LEU B 1 98 ? -3.729 -7.754 8.742 1 98.81 98 LEU B CA 1
ATOM 2161 C C . LEU B 1 98 ? -4.414 -6.953 7.637 1 98.81 98 LEU B C 1
ATOM 2163 O O . LEU B 1 98 ? -3.855 -5.98 7.129 1 98.81 98 LEU B O 1
ATOM 2167 N N . TYR B 1 99 ? -5.699 -7.254 7.355 1 98.94 99 TYR B N 1
ATOM 2168 C CA . TYR B 1 99 ? -6.371 -6.605 6.234 1 98.94 99 TYR B CA 1
ATOM 2169 C C . TYR B 1 99 ? -6.453 -5.098 6.441 1 98.94 99 TYR B C 1
ATOM 2171 O O . TYR B 1 99 ? -6.16 -4.324 5.523 1 98.94 99 TYR B O 1
ATOM 2179 N N . CYS B 1 100 ? -6.789 -4.719 7.629 1 98.88 100 CYS B N 1
ATOM 2180 C CA . CYS B 1 100 ? -6.98 -3.309 7.957 1 98.88 100 CYS B CA 1
ATOM 2181 C C . CYS B 1 100 ? -5.707 -2.514 7.711 1 98.88 100 CYS B C 1
ATOM 2183 O O . CYS B 1 100 ? -5.746 -1.437 7.113 1 98.88 100 CYS B O 1
ATOM 2185 N N . ILE B 1 101 ? -4.59 -3.068 8.086 1 98.94 101 ILE B N 1
ATOM 2186 C CA . ILE B 1 101 ? -3.293 -2.412 7.949 1 98.94 101 ILE B CA 1
ATOM 2187 C C . ILE B 1 101 ? -2.861 -2.422 6.484 1 98.94 101 ILE B C 1
ATOM 2189 O O . ILE B 1 101 ? -2.361 -1.419 5.969 1 98.94 101 ILE B O 1
ATOM 2193 N N . GLN B 1 102 ? -3.059 -3.512 5.801 1 98.94 102 GLN B N 1
ATOM 2194 C CA . GLN B 1 102 ? -2.729 -3.604 4.383 1 98.94 102 GLN B CA 1
ATOM 2195 C C . GLN B 1 102 ? -3.523 -2.588 3.564 1 98.94 102 GLN B C 1
ATOM 2197 O O . GLN B 1 102 ? -2.957 -1.871 2.738 1 98.94 102 GLN B O 1
ATOM 2202 N N . ASP B 1 103 ? -4.816 -2.549 3.85 1 98.94 103 ASP B N 1
ATOM 2203 C CA . ASP B 1 103 ? -5.707 -1.66 3.111 1 98.94 103 ASP B CA 1
ATOM 2204 C C . ASP B 1 103 ? -5.305 -0.199 3.299 1 98.94 103 ASP B C 1
ATOM 2206 O O . ASP B 1 103 ? -5.223 0.558 2.328 1 98.94 103 ASP B O 1
ATOM 2210 N N . THR B 1 104 ? -5.059 0.152 4.531 1 98.94 104 THR B N 1
ATOM 2211 C CA . THR B 1 104 ? -4.672 1.523 4.844 1 98.94 104 THR B CA 1
ATOM 2212 C C . THR B 1 104 ? -3.322 1.862 4.219 1 98.94 104 THR B C 1
ATOM 2214 O O . THR B 1 104 ? -3.119 2.979 3.734 1 98.94 104 THR B O 1
ATOM 2217 N N . ALA B 1 105 ? -2.418 0.902 4.176 1 98.94 105 ALA B N 1
ATOM 2218 C CA . ALA B 1 105 ? -1.104 1.105 3.572 1 98.94 105 ALA B CA 1
ATOM 2219 C C . ALA B 1 105 ? -1.216 1.272 2.059 1 98.94 105 ALA B C 1
ATOM 2221 O O . ALA B 1 105 ? -0.485 2.064 1.46 1 98.94 105 ALA B O 1
ATOM 2222 N N . ALA B 1 106 ? -2.07 0.514 1.436 1 98.94 106 ALA B N 1
ATOM 2223 C CA . ALA B 1 106 ? -2.32 0.69 0.007 1 98.94 106 ALA B CA 1
ATOM 2224 C C . ALA B 1 106 ? -2.838 2.096 -0.29 1 98.94 106 ALA B C 1
ATOM 2226 O O . ALA B 1 106 ? -2.438 2.715 -1.277 1 98.94 106 ALA B O 1
ATOM 2227 N N . ALA B 1 107 ? -3.705 2.582 0.578 1 98.94 107 ALA B N 1
ATOM 2228 C CA . ALA B 1 107 ? -4.223 3.939 0.432 1 98.94 107 ALA B CA 1
ATOM 2229 C C . ALA B 1 107 ? -3.105 4.969 0.572 1 98.94 107 ALA B C 1
ATOM 2231 O O . ALA B 1 107 ? -3.045 5.938 -0.189 1 98.94 107 ALA B O 1
ATOM 2232 N N . ILE B 1 108 ? -2.236 4.758 1.533 1 99 108 ILE B N 1
ATOM 2233 C CA . ILE B 1 108 ? -1.105 5.66 1.734 1 99 108 ILE B CA 1
ATOM 2234 C C . ILE B 1 108 ? -0.217 5.656 0.493 1 99 108 ILE B C 1
ATOM 2236 O O . ILE B 1 108 ? 0.235 6.711 0.042 1 99 108 ILE B O 1
ATOM 2240 N N . GLN B 1 109 ? 0.024 4.508 -0.066 1 98.94 109 GLN B N 1
ATOM 2241 C CA . GLN B 1 109 ? 0.892 4.441 -1.237 1 98.94 109 GLN B CA 1
ATOM 2242 C C . GLN B 1 109 ? 0.276 5.184 -2.42 1 98.94 109 GLN B C 1
ATOM 2244 O O . GLN B 1 109 ? 0.98 5.867 -3.166 1 98.94 109 GLN B O 1
ATOM 2249 N N . ASN B 1 110 ? -1.056 5.016 -2.631 1 98.88 110 ASN B N 1
ATOM 2250 C CA . ASN B 1 110 ? -1.738 5.828 -3.633 1 98.88 110 ASN B CA 1
ATOM 2251 C C . ASN B 1 110 ? -1.522 7.316 -3.391 1 98.88 110 ASN B C 1
ATOM 2253 O O . ASN B 1 110 ? -1.239 8.07 -4.328 1 98.88 110 ASN B O 1
ATOM 2257 N N . LEU B 1 111 ? -1.674 7.711 -2.164 1 98.88 111 LEU B N 1
ATOM 2258 C CA . LEU B 1 111 ? -1.487 9.102 -1.752 1 98.88 111 LEU B CA 1
ATOM 2259 C C . LEU B 1 111 ? -0.087 9.586 -2.105 1 98.88 111 LEU B C 1
ATOM 2261 O O . LEU B 1 111 ? 0.07 10.656 -2.697 1 98.88 111 LEU B O 1
ATOM 2265 N N . LEU B 1 112 ? 0.925 8.82 -1.793 1 98.88 112 LEU B N 1
ATOM 2266 C CA . LEU B 1 112 ? 2.316 9.18 -2.049 1 98.88 112 LEU B CA 1
ATOM 2267 C C . LEU B 1 112 ? 2.572 9.328 -3.543 1 98.88 112 LEU B C 1
ATOM 2269 O O . LEU B 1 112 ? 3.225 10.281 -3.973 1 98.88 112 LEU B O 1
ATOM 2273 N N . LEU B 1 113 ? 2.07 8.422 -4.293 1 98.5 113 LEU B N 1
ATOM 2274 C CA . LEU B 1 113 ? 2.293 8.445 -5.734 1 98.5 113 LEU B CA 1
ATOM 2275 C C . LEU B 1 113 ? 1.566 9.625 -6.375 1 98.5 113 LEU B C 1
ATOM 2277 O O . LEU B 1 113 ? 2.113 10.289 -7.258 1 98.5 113 LEU B O 1
ATOM 2281 N N . ALA B 1 114 ? 0.345 9.867 -5.945 1 98.25 114 ALA B N 1
ATOM 2282 C CA . ALA B 1 114 ? -0.396 11.016 -6.449 1 98.25 114 ALA B CA 1
ATOM 2283 C C . ALA B 1 114 ? 0.333 12.32 -6.133 1 98.25 114 ALA B C 1
ATOM 2285 O O . ALA B 1 114 ? 0.479 13.188 -7 1 98.25 114 ALA B O 1
ATOM 2286 N N . ALA B 1 115 ? 0.805 12.453 -4.902 1 98.5 115 ALA B N 1
ATOM 2287 C CA . ALA B 1 115 ? 1.554 13.648 -4.516 1 98.5 115 ALA B CA 1
ATOM 2288 C C . ALA B 1 115 ? 2.775 13.844 -5.41 1 98.5 115 ALA B C 1
ATOM 2290 O O . ALA B 1 115 ? 3.014 14.945 -5.914 1 98.5 115 ALA B O 1
ATOM 2291 N N . THR B 1 116 ? 3.514 12.789 -5.605 1 97.5 116 THR B N 1
ATOM 2292 C CA . THR B 1 116 ? 4.699 12.844 -6.457 1 97.5 116 THR B CA 1
ATOM 2293 C C . THR B 1 116 ? 4.332 13.273 -7.871 1 97.5 116 THR B C 1
ATOM 2295 O O . THR B 1 116 ? 5.039 14.078 -8.484 1 97.5 116 THR B O 1
ATOM 2298 N N . ALA B 1 117 ? 3.238 12.758 -8.375 1 96.94 117 ALA B N 1
ATOM 2299 C CA . ALA B 1 117 ? 2.779 13.094 -9.719 1 96.94 117 ALA B CA 1
ATOM 2300 C C . ALA B 1 117 ? 2.439 14.578 -9.828 1 96.94 117 ALA B C 1
ATOM 2302 O O . ALA B 1 117 ? 2.598 15.18 -10.891 1 96.94 117 ALA B O 1
ATOM 2303 N N . TYR B 1 118 ? 2.006 15.203 -8.758 1 96.94 118 TYR B N 1
ATOM 2304 C CA . TYR B 1 118 ? 1.64 16.609 -8.742 1 96.94 118 TYR B CA 1
ATOM 2305 C C . TYR B 1 118 ? 2.842 17.484 -8.398 1 96.94 118 TYR B C 1
ATOM 2307 O O . TYR B 1 118 ? 2.715 18.703 -8.266 1 96.94 118 TYR B O 1
ATOM 2315 N N . GLY B 1 119 ? 4 16.859 -8.203 1 96.44 119 GLY B N 1
ATOM 2316 C CA . GLY B 1 119 ? 5.227 17.594 -7.938 1 96.44 119 GLY B CA 1
ATOM 2317 C C . GLY B 1 119 ? 5.422 17.906 -6.469 1 96.44 119 GLY B C 1
ATOM 2318 O O . GLY B 1 119 ? 6.262 18.734 -6.113 1 96.44 119 GLY B O 1
ATOM 2319 N N . LEU B 1 120 ? 4.629 17.312 -5.609 1 98.19 120 LEU B N 1
ATOM 2320 C CA . LEU B 1 120 ? 4.77 17.5 -4.172 1 98.19 120 LEU B CA 1
ATOM 2321 C C . LEU B 1 120 ? 5.633 16.406 -3.562 1 98.19 120 LEU B C 1
ATOM 2323 O O . LEU B 1 120 ? 5.648 15.273 -4.059 1 98.19 120 LEU B O 1
ATOM 2327 N N . GLY B 1 121 ? 6.43 16.75 -2.496 1 98.19 121 GLY B N 1
ATOM 2328 C CA . GLY B 1 121 ? 7.168 15.789 -1.696 1 98.19 121 GLY B CA 1
ATOM 2329 C C . GLY B 1 121 ? 6.395 15.297 -0.488 1 98.19 121 GLY B C 1
ATOM 2330 O O . GLY B 1 121 ? 5.52 16 0.022 1 98.19 121 GLY B O 1
ATOM 2331 N N . THR B 1 122 ? 6.711 14.094 -0.107 1 98.81 122 THR B N 1
ATOM 2332 C CA . THR B 1 122 ? 6.102 13.484 1.068 1 98.81 122 THR B CA 1
ATOM 2333 C C . THR B 1 122 ? 7.125 12.656 1.84 1 98.81 122 THR B C 1
ATOM 2335 O O . THR B 1 122 ? 8.203 12.359 1.328 1 98.81 122 THR B O 1
ATOM 2338 N N . CYS B 1 123 ? 6.797 12.359 3.035 1 98.81 123 CYS B N 1
ATOM 2339 C CA . CYS B 1 123 ? 7.496 11.359 3.832 1 98.81 123 CYS B CA 1
ATOM 2340 C C . CYS B 1 123 ? 6.52 10.562 4.691 1 98.81 123 CYS B C 1
ATOM 2342 O O . CYS B 1 123 ? 5.668 11.148 5.371 1 98.81 123 CYS B O 1
ATOM 2344 N N . TRP B 1 124 ? 6.602 9.25 4.582 1 98.94 124 TRP B N 1
ATOM 2345 C CA . TRP B 1 124 ? 5.844 8.336 5.434 1 98.94 124 TRP B CA 1
ATOM 2346 C C . TRP B 1 124 ? 6.547 8.133 6.773 1 98.94 124 TRP B C 1
ATOM 2348 O O . TRP B 1 124 ? 7.535 7.402 6.859 1 98.94 124 TRP B O 1
ATOM 2358 N N . VAL B 1 125 ? 5.969 8.75 7.824 1 98.88 125 VAL B N 1
ATOM 2359 C CA . VAL B 1 125 ? 6.555 8.695 9.164 1 98.88 125 VAL B CA 1
ATOM 2360 C C . VAL B 1 125 ? 5.805 7.68 10.016 1 98.88 125 VAL B C 1
ATOM 2362 O O . VAL B 1 125 ? 4.594 7.801 10.219 1 98.88 125 VAL B O 1
ATOM 2365 N N . GLY B 1 126 ? 6.512 6.668 10.453 1 98.69 126 GLY B N 1
ATOM 2366 C CA . GLY B 1 126 ? 5.945 5.664 11.344 1 98.69 126 GLY B CA 1
ATOM 2367 C C . GLY B 1 126 ? 6.387 5.832 12.789 1 98.69 126 GLY B C 1
ATOM 2368 O O . GLY B 1 126 ? 5.762 5.289 13.703 1 98.69 126 GLY B O 1
ATOM 2369 N N . ALA B 1 127 ? 7.477 6.594 13.008 1 98.31 127 ALA B N 1
ATOM 2370 C CA . ALA B 1 127 ? 8.055 6.77 14.336 1 98.31 127 ALA B CA 1
ATOM 2371 C C . ALA B 1 127 ? 7.332 7.871 15.109 1 98.31 127 ALA B C 1
ATOM 2373 O O . ALA B 1 127 ? 7.699 9.047 15.016 1 98.31 127 ALA B O 1
ATOM 2374 N N . PHE B 1 128 ? 6.352 7.504 15.844 1 98.81 128 PHE B N 1
ATOM 2375 C CA . PHE B 1 128 ? 5.602 8.43 16.688 1 98.81 128 PHE B CA 1
ATOM 2376 C C . PHE B 1 128 ? 4.891 7.691 17.812 1 98.81 128 PHE B C 1
ATOM 2378 O O . PHE B 1 128 ? 4.742 6.469 17.75 1 98.81 128 PHE B O 1
ATOM 2385 N N . ASP B 1 129 ? 4.5 8.422 18.828 1 98.69 129 ASP B N 1
ATOM 2386 C CA . ASP B 1 129 ? 3.682 7.918 19.938 1 98.69 129 ASP B CA 1
ATOM 2387 C C . ASP B 1 129 ? 2.193 8.023 19.609 1 98.69 129 ASP B C 1
ATOM 2389 O O . ASP B 1 129 ? 1.65 9.133 19.531 1 98.69 129 ASP B O 1
ATOM 2393 N N . GLU B 1 130 ? 1.529 6.848 19.469 1 98.69 130 GLU B N 1
ATOM 2394 C CA . GLU B 1 130 ? 0.131 6.816 19.062 1 98.69 130 GLU B CA 1
ATOM 2395 C C . GLU B 1 130 ? -0.752 7.594 20.031 1 98.69 130 GLU B C 1
ATOM 2397 O O . GLU B 1 130 ? -1.676 8.297 19.609 1 98.69 130 GLU B O 1
ATOM 2402 N N . ASN B 1 131 ? -0.495 7.453 21.297 1 98.56 131 ASN B N 1
ATOM 2403 C CA . ASN B 1 131 ? -1.307 8.141 22.297 1 98.56 131 ASN B CA 1
ATOM 2404 C C . ASN B 1 131 ? -1.155 9.656 22.203 1 98.56 131 ASN B C 1
ATOM 2406 O O . ASN B 1 131 ? -2.133 10.391 22.344 1 98.56 131 ASN B O 1
ATOM 2410 N N . GLN B 1 132 ? 0.016 10.141 21.984 1 98.81 132 GLN B N 1
ATOM 2411 C CA . GLN B 1 132 ? 0.24 11.578 21.844 1 98.81 132 GLN B CA 1
ATOM 2412 C C . GLN B 1 132 ? -0.423 12.125 20.594 1 98.81 132 GLN B C 1
ATOM 2414 O O . GLN B 1 132 ? -0.97 13.227 20.594 1 98.81 132 GLN B O 1
ATOM 2419 N N . VAL B 1 133 ? -0.378 11.352 19.516 1 98.94 133 VAL B N 1
ATOM 2420 C CA . VAL B 1 133 ? -1.053 11.758 18.297 1 98.94 133 VAL B CA 1
ATOM 2421 C C . VAL B 1 133 ? -2.555 11.875 18.547 1 98.94 133 VAL B C 1
ATOM 2423 O O . VAL B 1 133 ? -3.189 12.844 18.125 1 98.94 133 VAL B O 1
ATOM 2426 N N . ARG B 1 134 ? -3.125 10.867 19.266 1 98.81 134 ARG B N 1
ATOM 2427 C CA . ARG B 1 134 ? -4.543 10.906 19.609 1 98.81 134 ARG B CA 1
ATOM 2428 C C . ARG B 1 134 ? -4.879 12.188 20.375 1 98.81 134 ARG B C 1
ATOM 2430 O O . ARG B 1 134 ? -5.906 12.812 20.125 1 98.81 134 ARG B O 1
ATOM 2437 N N . HIS B 1 135 ? -4.023 12.5 21.234 1 98.44 135 HIS B N 1
ATOM 2438 C CA . HIS B 1 135 ? -4.23 13.688 22.062 1 98.44 135 HIS B CA 1
ATOM 2439 C C . HIS B 1 135 ? -4.18 14.953 21.219 1 98.44 135 HIS B C 1
ATOM 2441 O O . HIS B 1 135 ? -5.035 15.828 21.344 1 98.44 135 HIS B O 1
ATOM 2447 N N . CYS B 1 136 ? -3.248 15.07 20.312 1 98.75 136 CYS B N 1
ATOM 2448 C CA . CYS B 1 136 ? -3.051 16.25 19.484 1 98.75 136 CYS B CA 1
ATOM 2449 C C . CYS B 1 136 ? -4.277 16.531 18.625 1 98.75 136 CYS B C 1
ATOM 2451 O O . CYS B 1 136 ? -4.594 17.688 18.344 1 98.75 136 CYS B O 1
ATOM 2453 N N . LEU B 1 137 ? -5.016 15.469 18.297 1 98.88 137 LEU B N 1
ATOM 2454 C CA . LEU B 1 137 ? -6.039 15.641 17.281 1 98.88 137 LEU B CA 1
ATOM 2455 C C . LEU B 1 137 ? -7.414 15.266 17.812 1 98.88 137 LEU B C 1
ATOM 2457 O O . LEU B 1 137 ? -8.422 15.453 17.125 1 98.88 137 LEU B O 1
ATOM 2461 N N . GLY B 1 138 ? -7.477 14.711 19 1 98.69 138 GLY B N 1
ATOM 2462 C CA . GLY B 1 138 ? -8.742 14.227 19.516 1 98.69 138 GLY B CA 1
ATOM 2463 C C . GLY B 1 138 ? -9.273 13.023 18.766 1 98.69 138 GLY B C 1
ATOM 2464 O O . GLY B 1 138 ? -10.461 12.953 18.453 1 98.69 138 GLY B O 1
ATOM 2465 N N . ILE B 1 139 ? -8.438 12.117 18.422 1 98.81 139 ILE B N 1
ATOM 2466 C CA . ILE B 1 139 ? -8.82 10.945 17.641 1 98.81 139 ILE B CA 1
ATOM 2467 C C . ILE B 1 139 ? -9.586 9.961 18.531 1 98.81 139 ILE B C 1
ATOM 2469 O O . ILE B 1 139 ? -9.102 9.57 19.594 1 98.81 139 ILE B O 1
ATOM 2473 N N . PRO B 1 140 ? -10.742 9.578 18.109 1 98.44 140 PRO B N 1
ATOM 2474 C CA . PRO B 1 140 ? -11.531 8.641 18.922 1 98.44 140 PRO B CA 1
ATOM 2475 C C . PRO B 1 140 ? -10.891 7.254 19 1 98.44 140 PRO B C 1
ATOM 2477 O O . PRO B 1 140 ? -10.023 6.918 18.203 1 98.44 140 PRO B O 1
ATOM 2480 N N . PRO B 1 141 ? -11.289 6.387 19.938 1 97.31 141 PRO B N 1
ATOM 2481 C CA . PRO B 1 141 ? -10.648 5.094 20.188 1 97.31 141 PRO B CA 1
ATOM 2482 C C . PRO B 1 141 ? -10.836 4.109 19.031 1 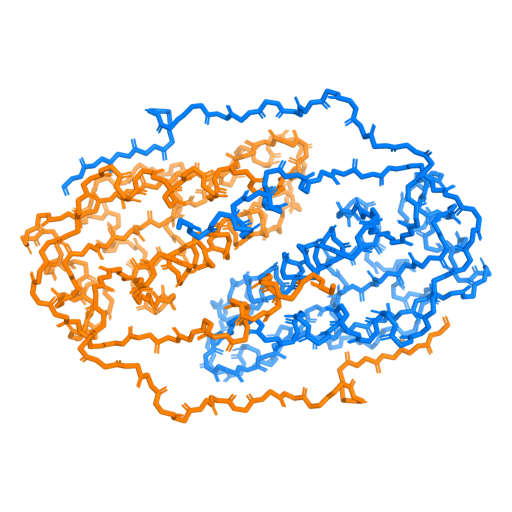97.31 141 PRO B C 1
ATOM 2484 O O . PRO B 1 141 ? -10.031 3.184 18.875 1 97.31 141 PRO B O 1
ATOM 2487 N N . GLU B 1 142 ? -11.812 4.324 18.234 1 97.75 142 GLU B N 1
ATOM 2488 C CA . GLU B 1 142 ? -12.109 3.385 17.156 1 97.75 142 GLU B CA 1
ATOM 2489 C C . GLU B 1 142 ? -11.125 3.539 16 1 97.75 142 GLU B C 1
ATOM 2491 O O . GLU B 1 142 ? -11.055 2.686 15.109 1 97.75 142 GLU B O 1
ATOM 2496 N N . ARG B 1 143 ? -10.438 4.668 16.016 1 98.75 143 ARG B N 1
ATOM 2497 C CA . ARG B 1 143 ? -9.43 4.922 14.992 1 98.75 143 ARG B CA 1
ATOM 2498 C C . ARG B 1 143 ? -8.023 4.812 15.555 1 98.75 143 ARG B C 1
ATOM 2500 O O . ARG B 1 143 ? -7.754 5.285 16.672 1 98.75 143 ARG B O 1
ATOM 2507 N N . ARG B 1 144 ? -7.199 4.137 14.844 1 98.88 144 ARG B N 1
ATOM 2508 C CA . ARG B 1 144 ? -5.805 3.98 15.242 1 98.88 144 ARG B CA 1
ATOM 2509 C C . ARG B 1 144 ? -4.879 4.738 14.289 1 98.88 144 ARG B C 1
ATOM 2511 O O . ARG B 1 144 ? -4.773 4.398 13.109 1 98.88 144 ARG B O 1
ATOM 2518 N N . PRO B 1 145 ? -4.203 5.805 14.797 1 98.94 145 PRO B N 1
ATOM 2519 C CA . PRO B 1 145 ? -3.184 6.398 13.93 1 98.94 145 PRO B CA 1
ATOM 2520 C C . PRO B 1 145 ? -2.07 5.418 13.57 1 98.94 145 PRO B C 1
ATOM 2522 O O . PRO B 1 145 ? -1.484 4.789 14.453 1 98.94 145 PRO B O 1
ATOM 2525 N N . VAL B 1 146 ? -1.779 5.309 12.266 1 98.94 146 VAL B N 1
ATOM 2526 C CA . VAL B 1 146 ? -0.8 4.305 11.859 1 98.94 146 VAL B CA 1
ATOM 2527 C C . VAL B 1 146 ? 0.293 4.961 11.016 1 98.94 146 VAL B C 1
ATOM 2529 O O . VAL B 1 146 ? 1.307 4.332 10.711 1 98.94 146 VAL B O 1
ATOM 2532 N N . ALA B 1 147 ? 0.135 6.219 10.633 1 98.94 147 ALA B N 1
ATOM 2533 C CA . ALA B 1 147 ? 1.137 6.93 9.844 1 98.94 147 ALA B CA 1
ATOM 2534 C C . ALA B 1 147 ? 0.924 8.438 9.922 1 98.94 147 ALA B C 1
ATOM 2536 O O . ALA B 1 147 ? -0.209 8.906 10.047 1 98.94 147 ALA B O 1
ATOM 2537 N N . ILE B 1 148 ? 1.925 9.18 9.922 1 98.94 148 ILE B N 1
ATOM 2538 C CA . ILE B 1 148 ? 1.92 10.602 9.586 1 98.94 148 ILE B CA 1
ATOM 2539 C C . ILE B 1 148 ? 2.613 10.812 8.242 1 98.94 148 ILE B C 1
ATOM 2541 O O . ILE B 1 148 ? 3.766 10.414 8.062 1 98.94 148 ILE B O 1
ATOM 2545 N N . VAL B 1 149 ? 1.92 11.375 7.316 1 99 149 VAL B N 1
ATOM 2546 C CA . VAL B 1 149 ? 2.518 11.719 6.031 1 99 149 VAL B CA 1
ATOM 2547 C C . VAL B 1 149 ? 2.738 13.227 5.949 1 99 149 VAL B C 1
ATOM 2549 O O . VAL B 1 149 ? 1.788 14.008 6.062 1 99 149 VAL B O 1
ATOM 2552 N N . THR B 1 150 ? 4.004 13.633 5.832 1 98.94 150 THR B N 1
ATOM 2553 C CA . THR B 1 150 ? 4.289 15.039 5.555 1 98.94 150 THR B CA 1
ATOM 2554 C C . THR B 1 150 ? 4.098 15.344 4.07 1 98.94 150 THR B C 1
ATOM 2556 O O . THR B 1 150 ? 4.352 14.492 3.217 1 98.94 150 THR B O 1
ATOM 2559 N N . LEU B 1 151 ? 3.635 16.516 3.789 1 98.94 151 LEU B N 1
ATOM 2560 C CA . LEU B 1 151 ? 3.307 16.891 2.416 1 98.94 151 LEU B CA 1
ATOM 2561 C C . LEU B 1 151 ? 3.617 18.359 2.16 1 98.94 151 LEU B C 1
ATOM 2563 O O . LEU B 1 151 ? 3.242 19.219 2.957 1 98.94 151 LEU B O 1
ATOM 2567 N N . GLY B 1 152 ? 4.32 18.656 1.1 1 98.81 152 GLY B N 1
ATOM 2568 C CA . GLY B 1 152 ? 4.652 20.016 0.68 1 98.81 152 GLY B CA 1
ATOM 2569 C C . GLY B 1 152 ? 5.523 20.047 -0.561 1 98.81 152 GLY B C 1
ATOM 2570 O O . GLY B 1 152 ? 5.969 19.016 -1.05 1 98.81 152 GLY B O 1
ATOM 2571 N N . TYR B 1 153 ? 5.719 21.25 -1.062 1 98.62 153 TYR B N 1
ATOM 2572 C CA . TYR B 1 153 ? 6.672 21.422 -2.154 1 98.62 153 TYR B CA 1
ATOM 2573 C C . TYR B 1 153 ? 8.102 21.203 -1.667 1 98.62 153 TYR B C 1
ATOM 2575 O O . TYR B 1 153 ? 8.523 21.828 -0.685 1 98.62 153 TYR B O 1
ATOM 2583 N N . PRO B 1 154 ? 8.805 20.344 -2.359 1 98.25 154 PRO B N 1
ATOM 2584 C CA . PRO B 1 154 ? 10.172 20.078 -1.896 1 98.25 154 PRO B CA 1
ATOM 2585 C C . PRO B 1 154 ? 11.094 21.281 -2.084 1 98.25 154 PRO B C 1
ATOM 2587 O O . PRO B 1 154 ? 10.984 22 -3.086 1 98.25 154 PRO B O 1
ATOM 2590 N N . GLN B 1 155 ? 11.938 21.578 -1.076 1 97.81 155 GLN B N 1
ATOM 2591 C CA . GLN B 1 155 ? 13.023 22.531 -1.308 1 97.81 155 GLN B CA 1
ATOM 2592 C C . GLN B 1 155 ? 13.914 22.078 -2.459 1 97.81 155 GLN B C 1
ATOM 2594 O O . GLN B 1 155 ? 14.328 22.906 -3.285 1 97.81 155 GLN B O 1
ATOM 2599 N N . SER B 1 156 ? 14.211 20.828 -2.387 1 94.31 156 SER B N 1
ATOM 2600 C CA . SER B 1 156 ? 14.898 20.125 -3.461 1 94.31 156 SER B CA 1
ATOM 2601 C C . SER B 1 156 ? 14.555 18.641 -3.447 1 94.31 156 SER B C 1
ATOM 2603 O O . SER B 1 156 ? 14.18 18.094 -2.406 1 94.31 156 SER B O 1
ATOM 2605 N N . TRP B 1 157 ? 14.656 18.078 -4.641 1 92.25 157 TRP B N 1
ATOM 2606 C CA . TRP B 1 157 ? 14.508 16.625 -4.691 1 92.25 157 TRP B CA 1
ATOM 2607 C C . TRP B 1 157 ? 15.812 15.938 -4.324 1 92.25 157 TRP B C 1
ATOM 2609 O O . TRP B 1 157 ? 16.891 16.375 -4.715 1 92.25 157 TRP B O 1
ATOM 2619 N N . PRO B 1 158 ? 15.586 14.852 -3.592 1 88.94 158 PRO B N 1
ATOM 2620 C CA . PRO B 1 158 ? 16.812 14.109 -3.287 1 88.94 158 PRO B CA 1
ATOM 2621 C C . PRO B 1 158 ? 17.562 13.672 -4.539 1 88.94 158 PRO B C 1
ATOM 2623 O O . PRO B 1 158 ? 16.953 13.188 -5.5 1 88.94 158 PRO B O 1
ATOM 2626 N N . GLU B 1 159 ? 18.781 13.93 -4.516 1 85 159 GLU B N 1
ATOM 2627 C CA . GLU B 1 159 ? 19.625 13.617 -5.668 1 85 159 GLU B CA 1
ATOM 2628 C C . GLU B 1 159 ? 19.906 12.117 -5.758 1 85 159 GLU B C 1
ATOM 2630 O O . GLU B 1 159 ? 19.859 11.539 -6.844 1 85 159 GLU B O 1
ATOM 2635 N N . LYS B 1 160 ? 20.312 11.547 -4.609 1 86.75 160 LYS B N 1
ATOM 2636 C CA . LYS B 1 160 ? 20.641 10.125 -4.559 1 86.75 160 LYS B CA 1
ATOM 2637 C C . LYS B 1 160 ? 19.453 9.312 -4.047 1 86.75 160 LYS B C 1
ATOM 2639 O O . LYS B 1 160 ? 18.844 9.664 -3.033 1 86.75 160 LYS B O 1
ATOM 2644 N N . ARG B 1 161 ? 19.203 8.273 -4.797 1 89.69 161 ARG B N 1
ATOM 2645 C CA . ARG B 1 161 ? 18.141 7.375 -4.379 1 89.69 161 ARG B CA 1
ATOM 2646 C C . ARG B 1 161 ? 18.688 6.219 -3.549 1 89.69 161 ARG B C 1
ATOM 2648 O O . ARG B 1 161 ? 19.766 5.711 -3.822 1 89.69 161 ARG B O 1
ATOM 2655 N N . THR B 1 162 ? 17.859 5.934 -2.547 1 91.5 162 THR B N 1
ATOM 2656 C CA . THR B 1 162 ? 18.234 4.773 -1.745 1 91.5 162 THR B CA 1
ATOM 2657 C C . THR B 1 162 ? 18.219 3.504 -2.59 1 91.5 162 THR B C 1
ATOM 2659 O O . THR B 1 162 ? 17.438 3.389 -3.537 1 91.5 162 THR B O 1
ATOM 2662 N N . SER B 1 163 ? 19.078 2.617 -2.254 1 95.94 163 SER B N 1
ATOM 2663 C CA . SER B 1 163 ? 19.203 1.382 -3.02 1 95.94 163 SER B CA 1
ATOM 2664 C C . SER B 1 163 ? 18.047 0.434 -2.725 1 95.94 163 SER B C 1
ATOM 2666 O O . SER B 1 163 ? 17.422 0.516 -1.663 1 95.94 163 SER B O 1
ATOM 2668 N N . ARG B 1 164 ? 17.734 -0.419 -3.678 1 97.88 164 ARG B N 1
ATOM 2669 C CA . ARG B 1 164 ? 16.766 -1.508 -3.525 1 97.88 164 ARG B CA 1
ATOM 2670 C C . ARG B 1 164 ? 17.453 -2.863 -3.67 1 97.88 164 ARG B C 1
ATOM 2672 O O . ARG B 1 164 ? 18.391 -3.01 -4.449 1 97.88 164 ARG B O 1
ATOM 2679 N N . ARG B 1 165 ? 16.953 -3.82 -2.891 1 98.12 165 ARG B N 1
ATOM 2680 C CA . ARG B 1 165 ? 17.453 -5.18 -3.076 1 98.12 165 ARG B CA 1
ATOM 2681 C C . ARG B 1 165 ? 17.188 -5.672 -4.496 1 98.12 165 ARG B C 1
ATOM 2683 O O . ARG B 1 165 ? 16.109 -5.445 -5.047 1 98.12 165 ARG B O 1
ATOM 2690 N N . PRO B 1 166 ? 18.25 -6.336 -5.105 1 98.19 166 PRO B N 1
ATOM 2691 C CA . PRO B 1 166 ? 18.031 -6.82 -6.469 1 98.19 166 PRO B CA 1
ATOM 2692 C C . PRO B 1 166 ? 16.938 -7.883 -6.543 1 98.19 166 PRO B C 1
ATOM 2694 O O . PRO B 1 166 ? 16.703 -8.602 -5.566 1 98.19 166 PRO B O 1
ATOM 2697 N N . LEU B 1 167 ? 16.312 -8.023 -7.691 1 98.19 167 LEU B N 1
ATOM 2698 C CA . LEU B 1 167 ? 15.18 -8.93 -7.875 1 98.19 167 LEU B CA 1
ATOM 2699 C C . LEU B 1 167 ? 15.57 -10.367 -7.531 1 98.19 167 LEU B C 1
ATOM 2701 O O . LEU B 1 167 ? 14.766 -11.109 -6.965 1 98.19 167 LEU B O 1
ATOM 2705 N N . ASP B 1 168 ? 16.766 -10.766 -7.824 1 97.88 168 ASP B N 1
ATOM 2706 C CA . ASP B 1 168 ? 17.172 -12.148 -7.633 1 97.88 168 ASP B CA 1
ATOM 2707 C C . ASP B 1 168 ? 17.297 -12.492 -6.148 1 97.88 168 ASP B C 1
ATOM 2709 O O . ASP B 1 168 ? 17.359 -13.664 -5.773 1 97.88 168 ASP B O 1
ATOM 2713 N N . GLU B 1 169 ? 17.312 -11.438 -5.258 1 98.44 169 GLU B N 1
ATOM 2714 C CA . GLU B 1 169 ? 17.359 -11.664 -3.814 1 98.44 169 GLU B CA 1
ATOM 2715 C C . GLU B 1 169 ? 15.961 -11.727 -3.219 1 98.44 169 GLU B C 1
ATOM 2717 O O . GLU B 1 169 ? 15.773 -12.219 -2.104 1 98.44 169 GLU B O 1
ATOM 2722 N N . ILE B 1 170 ? 14.953 -11.266 -4.027 1 98.81 170 ILE B N 1
ATOM 2723 C CA . ILE B 1 170 ? 13.664 -11.094 -3.377 1 98.81 170 ILE B CA 1
ATOM 2724 C C . ILE B 1 170 ? 12.578 -11.812 -4.18 1 98.81 170 ILE B C 1
ATOM 2726 O O . ILE B 1 170 ? 11.398 -11.727 -3.85 1 98.81 170 ILE B O 1
ATOM 2730 N N . VAL B 1 171 ? 12.953 -12.516 -5.23 1 98.88 171 VAL B N 1
ATOM 2731 C CA . VAL B 1 171 ? 11.969 -13.172 -6.086 1 98.88 171 VAL B CA 1
ATOM 2732 C C . VAL B 1 171 ? 12.398 -14.617 -6.348 1 98.88 171 VAL B C 1
ATOM 2734 O O . VAL B 1 171 ? 13.578 -14.891 -6.57 1 98.88 171 VAL B O 1
ATOM 2737 N N . LYS B 1 172 ? 11.477 -15.484 -6.277 1 98.81 172 LYS B N 1
ATOM 2738 C CA . LYS B 1 172 ? 11.664 -16.859 -6.715 1 98.81 172 LYS B CA 1
ATOM 2739 C C . LYS B 1 172 ? 10.555 -17.297 -7.672 1 98.81 172 LYS B C 1
ATOM 2741 O O . LYS B 1 172 ? 9.375 -17.219 -7.336 1 98.81 172 LYS B O 1
ATOM 2746 N N . PHE B 1 173 ? 10.93 -17.75 -8.859 1 98.62 173 PHE B N 1
ATOM 2747 C CA . PHE B 1 173 ? 9.984 -18.281 -9.836 1 98.62 173 PHE B CA 1
ATOM 2748 C C . PHE B 1 173 ? 9.789 -19.781 -9.633 1 98.62 173 PHE B C 1
ATOM 2750 O O . PHE B 1 173 ? 10.742 -20.516 -9.367 1 98.62 173 PHE B O 1
ATOM 2757 N N . MET B 1 174 ? 8.547 -20.141 -9.688 1 98 174 MET B N 1
ATOM 2758 C CA . MET B 1 174 ? 8.203 -21.547 -9.5 1 98 174 MET B CA 1
ATOM 2759 C C . MET B 1 174 ? 7.16 -22 -10.516 1 98 174 MET B C 1
ATOM 2761 O O . MET B 1 174 ? 6.219 -21.266 -10.805 1 98 174 MET B O 1
#

Solvent-accessible surface area (backbone atoms only — not comparable to full-atom values): 17649 Å² total; per-residue (Å²): 121,50,51,59,46,56,50,36,46,65,63,47,59,78,42,70,50,49,34,83,58,78,74,57,66,69,59,52,49,54,23,50,52,40,17,59,50,36,67,33,73,89,68,57,63,32,47,38,38,38,37,37,59,40,66,68,51,33,46,48,41,12,53,25,30,74,55,42,62,47,55,42,56,26,48,30,36,36,39,35,20,28,23,33,61,69,28,22,75,79,48,38,69,58,14,34,63,44,43,19,45,30,25,36,24,20,17,49,42,35,26,51,42,41,31,40,46,70,62,30,29,32,29,88,43,69,71,52,43,58,68,48,44,30,63,59,68,65,56,55,88,67,46,41,72,67,35,39,32,31,34,30,39,45,66,60,77,79,84,76,75,82,81,62,83,56,63,83,80,34,46,45,80,73,122,50,51,59,46,55,50,38,46,66,63,48,60,78,42,71,49,50,35,84,57,79,74,56,66,70,59,53,48,55,24,48,52,39,16,60,47,38,68,32,74,91,67,58,63,32,47,38,37,38,37,37,59,42,67,68,50,33,46,46,42,12,52,26,29,75,56,40,62,46,56,42,57,27,49,29,37,35,40,36,21,29,23,34,60,69,28,22,77,79,48,39,67,58,13,35,63,43,45,18,45,29,25,36,23,21,16,48,42,35,27,50,42,42,32,40,44,70,63,31,29,31,28,85,40,68,70,54,41,59,69,50,43,30,62,58,68,66,56,56,89,68,46,41,70,67,34,39,32,31,34,28,39,44,66,61,76,80,85,76,75,81,84,62,82,56,62,83,80,34,47,45,82,72

Foldseek 3Di:
DVPPLVVLVVQQDAFLAFDPDADDPVLLVVLLVQLQPFDAVVSLSFKDKDKDQDLQLQVLQCVQLVNSPSSSVFRIKIFMWGQLVSQCVPVNPCRNPPRRVVRSVRSVVSSRSSLSVVQKHKHKRQRGHQVSNCVSVVPDPRITGRTMMGIHHHPDRDPDDDDDDDCVVPDDDD/DVPPLVVLVVQQDAFLAFDPDADDPVLLVVLLVLLQPFDADVSLSFKDKDKDQDLQLQVLQCVQLVNSPSSSVFRIKIFMWGQLVSQCVPVNPCRNPPRRVVRSVRSVVSSRSSLSVVQKHKHKRQRGHQVSNCVSV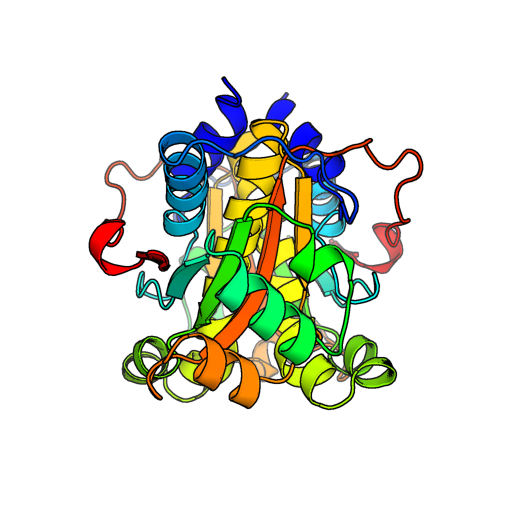VPDPSITGRTMMGIHHHPDRDPDDDDDDDCVVPDDDD

InterPro domains:
  IPR000415 Nitroreductase-like [G3DSA:3.40.109.10] (5-173)
  IPR000415 Nitroreductase-like [SSF55469] (5-173)
  IPR029478 Putative nitroreductase TM1586 [PF14512] (109-172)
  IPR029479 Nitroreductase [PF00881] (9-66)

pLDDT: mean 97.0, std 6.33, range [41.69, 99.0]

Organism: Ammonifex degensii (strain DSM 10501 / KC4) (NCBI:txid429009)